Protein AF-A0A6L4Z864-F1 (afdb_monomer)

Sequence (193 aa):
TFFVIAILMAGLAAIAKALILALIGQQWLPSVELLQLLCFVGIMLPLNSMNINILNVVGRSDLYLKLQIIVQTLAIPNIFIGVFFGIKALIVGMIVIAIFGYVIFNHESNKILKYPIKEQIKDILPSFILAVTMGLVVFVVGYFSHFHQLITLMIQIITGTVIVIFSGELLKLKEYNFLKNTIAEKFHLLIKR

Secondary structure (DSSP, 8-state):
-HHHHHHHHHHHHHHHHHHHHHHT-GGGTTHHHHHHHHHHHHHHHHHHHHHHHHHHHTT-HHHHHHHHHHHHHHHHHHHHHHHHH-HHHHHHHHHHHHHHHHHHHHHHHHHHH---HHHHHHHHHHHHHHHHHHHHHHHHHHHH--S-HHHHHHHHHHHHHHHHHHHHHHHT-HHHHHHHHHHHHHHHHHHT-

Nearest PDB structures (foldseek):
  5ayo-assembly1_A  TM=3.019E-01  e=2.026E+00  Bdellovibrio bacteriovorus HD100

Mean predicted aligned error: 4.78 Å

Radius of gyration: 19.44 Å; Cα contacts (8 Å, |Δi|>4): 174; chains: 1; bounding box: 45×46×50 Å

Foldseek 3Di:
DLLVLLQVLLLCLLLLQLVCCVPPRDVCNVCSVVSNLVSLLSSLVVLLVVLLVLCVVVVNVVVSVVLVVVLVVLLVVLVVLCVVVHDVSSSVSSSVSSVVSSQSSQVVSCVVVVQHPVNVCVLCVVSNVLSNVLSVVLNVQLVPDPDRSVVNSVVSVVSSVCSCVVCCVVVVRPVSVVVVVVVVVVVVVVVVD

Solvent-accessible surface area (backbone atoms only — not comparable to full-atom values): 10032 Å² total; per-residue (Å²): 110,56,56,61,49,31,36,51,30,29,41,47,41,35,43,28,60,36,50,38,48,53,75,76,28,74,92,52,54,77,50,31,62,54,50,35,57,48,26,58,41,57,50,44,44,55,60,36,49,50,32,50,49,53,32,48,76,75,67,37,51,70,56,50,52,55,52,49,51,56,51,52,58,58,48,56,62,30,51,55,44,18,72,77,66,33,68,68,48,25,52,54,41,49,40,52,49,50,52,52,40,32,53,58,41,36,60,58,34,22,75,74,70,72,60,47,68,71,57,57,50,60,69,46,41,64,44,47,50,51,16,50,55,40,15,52,51,29,29,52,53,45,69,73,46,87,58,60,43,59,57,34,38,52,52,33,54,51,51,37,52,50,47,54,53,53,51,32,64,74,67,60,36,70,70,48,54,52,52,53,51,56,50,52,52,52,51,53,56,60,74,74,104

Structure (mmCIF, N/CA/C/O backbone):
data_AF-A0A6L4Z864-F1
#
_entry.id   AF-A0A6L4Z864-F1
#
loop_
_atom_site.group_PDB
_atom_site.id
_atom_site.type_symbol
_atom_site.label_atom_id
_atom_site.label_alt_id
_atom_site.label_comp_id
_atom_site.label_asym_id
_atom_site.label_entity_id
_atom_site.label_seq_id
_atom_site.pdbx_PDB_ins_code
_atom_site.Cartn_x
_atom_site.Cartn_y
_atom_site.Cartn_z
_atom_site.occupancy
_atom_site.B_iso_or_equiv
_atom_site.auth_seq_id
_atom_site.auth_comp_id
_atom_site.auth_asym_id
_atom_site.auth_atom_id
_atom_site.pdbx_PDB_model_num
ATOM 1 N N . THR A 1 1 ? 0.959 6.007 9.220 1.00 79.06 1 THR A N 1
ATOM 2 C CA . THR A 1 1 ? 1.368 4.719 8.607 1.00 79.06 1 THR A CA 1
ATOM 3 C C . THR A 1 1 ? 0.694 4.484 7.264 1.00 79.06 1 THR A C 1
ATOM 5 O O . THR A 1 1 ? 1.406 4.153 6.326 1.00 79.06 1 THR A O 1
ATOM 8 N N . PHE A 1 2 ? -0.623 4.715 7.137 1.00 89.81 2 PHE A N 1
ATOM 9 C CA . PHE A 1 2 ? -1.358 4.568 5.869 1.00 89.81 2 PHE A CA 1
ATOM 10 C C . PHE A 1 2 ? -0.702 5.310 4.694 1.00 89.81 2 PHE A C 1
ATOM 12 O O . PHE A 1 2 ? -0.436 4.685 3.678 1.00 89.81 2 PHE A O 1
ATOM 19 N N . PHE A 1 3 ? -0.359 6.594 4.867 1.00 89.62 3 PHE A N 1
ATOM 20 C CA . PHE A 1 3 ? 0.317 7.417 3.850 1.00 89.62 3 PHE A CA 1
ATOM 21 C C . PHE A 1 3 ? 1.524 6.715 3.207 1.00 89.62 3 PHE A C 1
ATOM 23 O O . PHE A 1 3 ? 1.583 6.562 1.991 1.00 89.62 3 PHE A O 1
ATOM 30 N N . VAL A 1 4 ? 2.453 6.218 4.030 1.00 91.81 4 VAL A N 1
ATOM 31 C CA . VAL A 1 4 ? 3.675 5.551 3.559 1.00 91.81 4 VAL A CA 1
ATOM 32 C C . VAL A 1 4 ? 3.344 4.263 2.807 1.00 91.81 4 VAL A C 1
ATOM 34 O O . VAL A 1 4 ? 3.857 4.042 1.716 1.00 91.81 4 VAL A O 1
ATOM 37 N N . ILE A 1 5 ? 2.463 3.424 3.360 1.00 93.69 5 ILE A N 1
ATOM 38 C CA . ILE A 1 5 ? 2.097 2.146 2.735 1.00 93.69 5 ILE A CA 1
ATOM 39 C C . ILE A 1 5 ? 1.366 2.381 1.411 1.00 93.69 5 ILE A C 1
ATOM 41 O O . ILE A 1 5 ? 1.682 1.718 0.430 1.00 93.69 5 ILE A O 1
ATOM 45 N N . ALA A 1 6 ? 0.441 3.340 1.351 1.00 94.00 6 ALA A N 1
ATOM 46 C CA . ALA A 1 6 ? -0.291 3.665 0.132 1.00 94.00 6 ALA A CA 1
ATOM 47 C C . ALA A 1 6 ? 0.658 4.111 -0.989 1.00 94.00 6 ALA A C 1
ATOM 49 O O . ALA A 1 6 ? 0.578 3.588 -2.097 1.00 94.00 6 ALA A O 1
ATOM 50 N N . ILE A 1 7 ? 1.601 5.009 -0.684 1.00 94.50 7 ILE A N 1
ATOM 51 C CA . ILE A 1 7 ? 2.623 5.481 -1.628 1.00 94.50 7 ILE A CA 1
ATOM 52 C C . ILE A 1 7 ? 3.500 4.329 -2.117 1.00 94.50 7 ILE A C 1
ATOM 54 O O . ILE A 1 7 ? 3.708 4.188 -3.320 1.00 94.50 7 ILE A O 1
ATOM 58 N N . LEU A 1 8 ? 4.000 3.494 -1.203 1.00 95.06 8 LEU A N 1
ATOM 59 C CA . LEU A 1 8 ? 4.876 2.379 -1.560 1.00 95.06 8 LEU A CA 1
ATOM 60 C C . LEU A 1 8 ? 4.145 1.320 -2.388 1.00 95.06 8 LEU A C 1
ATOM 62 O O . LEU A 1 8 ? 4.694 0.853 -3.379 1.00 95.06 8 LEU A O 1
ATOM 66 N N . MET A 1 9 ? 2.911 0.962 -2.026 1.00 96.44 9 MET A N 1
ATOM 67 C CA . MET A 1 9 ? 2.121 -0.027 -2.767 1.00 96.44 9 MET A CA 1
ATOM 68 C C . MET A 1 9 ? 1.699 0.493 -4.145 1.00 96.44 9 MET A C 1
ATOM 70 O O . MET A 1 9 ? 1.786 -0.248 -5.120 1.00 96.44 9 MET A O 1
ATOM 74 N N . ALA A 1 10 ? 1.293 1.763 -4.254 1.00 96.25 10 ALA A N 1
ATOM 75 C CA . ALA A 1 10 ? 0.958 2.376 -5.540 1.00 96.25 10 ALA A CA 1
ATOM 76 C C . ALA A 1 10 ? 2.192 2.511 -6.446 1.00 96.25 10 ALA A C 1
ATOM 78 O O . ALA A 1 10 ? 2.131 2.172 -7.628 1.00 96.25 10 ALA A O 1
ATOM 79 N N . GLY A 1 11 ? 3.329 2.936 -5.886 1.00 95.69 11 GLY A N 1
ATOM 80 C CA . GLY A 1 11 ? 4.604 2.986 -6.597 1.00 95.69 11 GLY A CA 1
ATOM 81 C C . GLY A 1 11 ? 5.046 1.601 -7.070 1.00 95.69 11 GLY A C 1
ATOM 82 O O . GLY A 1 11 ? 5.382 1.436 -8.239 1.00 95.69 11 GLY A O 1
ATOM 83 N N . LEU A 1 12 ? 4.967 0.588 -6.200 1.00 96.25 12 LEU A N 1
ATOM 84 C CA . LEU A 1 12 ? 5.314 -0.795 -6.532 1.00 96.25 12 LEU A CA 1
ATOM 85 C C . LEU A 1 12 ? 4.439 -1.348 -7.665 1.00 96.25 12 LEU A C 1
ATOM 87 O O . LEU A 1 12 ? 4.964 -1.946 -8.603 1.00 96.25 12 LEU A O 1
ATOM 91 N N . ALA A 1 13 ? 3.128 -1.099 -7.623 1.00 96.94 13 ALA A N 1
ATOM 92 C CA . ALA A 1 13 ? 2.207 -1.492 -8.688 1.00 96.94 13 ALA A CA 1
ATOM 93 C C . ALA A 1 13 ? 2.526 -0.797 -10.026 1.00 96.94 13 ALA A C 1
ATOM 95 O O . ALA A 1 13 ? 2.456 -1.430 -11.085 1.00 96.94 13 ALA A O 1
ATOM 96 N N . ALA A 1 14 ? 2.914 0.482 -9.985 1.00 95.75 14 ALA A N 1
ATOM 97 C CA . ALA A 1 14 ? 3.270 1.271 -11.163 1.00 95.75 14 ALA A CA 1
ATOM 98 C C . ALA A 1 14 ? 4.585 0.815 -11.819 1.00 95.75 14 ALA A C 1
ATOM 100 O O . ALA A 1 14 ? 4.684 0.775 -13.047 1.00 95.75 14 ALA A O 1
ATOM 101 N N . ILE A 1 15 ? 5.586 0.437 -11.017 1.00 96.19 15 ILE A N 1
ATOM 102 C CA . ILE A 1 15 ? 6.895 -0.019 -11.517 1.00 96.19 15 ILE A CA 1
ATOM 103 C C . ILE A 1 15 ? 6.973 -1.533 -11.737 1.00 96.19 15 ILE A C 1
ATOM 105 O O . ILE A 1 15 ? 7.988 -2.013 -12.234 1.00 96.19 15 ILE A O 1
ATOM 109 N N . ALA A 1 16 ? 5.925 -2.294 -11.399 1.00 95.56 16 ALA A N 1
ATOM 110 C CA . ALA A 1 16 ? 5.921 -3.761 -11.388 1.00 95.56 16 ALA A CA 1
ATOM 111 C C . ALA A 1 16 ? 6.506 -4.391 -12.666 1.00 95.56 16 ALA A C 1
ATOM 113 O O . ALA A 1 16 ? 7.320 -5.311 -12.591 1.00 95.56 16 ALA A O 1
ATOM 114 N N . LYS A 1 17 ? 6.146 -3.862 -13.844 1.00 93.38 17 LYS A N 1
ATOM 115 C CA . LYS A 1 17 ? 6.666 -4.338 -15.135 1.00 93.38 17 LYS A CA 1
ATOM 116 C C . LYS A 1 17 ? 8.175 -4.119 -15.270 1.00 93.38 17 LYS A C 1
ATOM 118 O O . LYS A 1 17 ? 8.892 -5.057 -15.608 1.00 93.38 17 LYS A O 1
ATOM 123 N N . ALA A 1 18 ? 8.653 -2.900 -15.017 1.00 92.88 18 ALA A N 1
ATOM 124 C CA . ALA A 1 18 ? 10.075 -2.573 -15.114 1.00 92.88 18 ALA A CA 1
ATOM 125 C C . ALA A 1 18 ? 10.891 -3.344 -14.068 1.00 92.88 18 ALA A C 1
ATOM 127 O O . ALA A 1 18 ? 11.941 -3.884 -14.394 1.00 92.88 18 ALA A O 1
ATOM 128 N N . LEU A 1 19 ? 10.361 -3.470 -12.848 1.00 94.62 19 LEU A N 1
ATOM 129 C CA . LEU A 1 19 ? 10.952 -4.226 -11.746 1.00 94.62 19 LEU A CA 1
ATOM 130 C C . LEU A 1 19 ? 11.158 -5.698 -12.113 1.00 94.62 19 LEU A C 1
ATOM 132 O O . LEU A 1 19 ? 12.270 -6.211 -12.015 1.00 94.62 19 LEU A O 1
ATOM 136 N N . ILE A 1 20 ? 10.105 -6.374 -12.575 1.00 95.12 20 ILE A N 1
ATOM 137 C CA . ILE A 1 20 ? 10.175 -7.800 -12.912 1.00 95.12 20 ILE A CA 1
ATOM 138 C C . ILE A 1 20 ? 11.111 -8.029 -14.096 1.00 95.12 20 ILE A C 1
ATOM 140 O O . ILE A 1 20 ? 11.949 -8.927 -14.047 1.00 95.12 20 ILE A O 1
ATOM 144 N N . LEU A 1 21 ? 11.028 -7.196 -15.134 1.00 92.94 21 LEU A N 1
ATOM 145 C CA . LEU A 1 21 ? 11.896 -7.330 -16.301 1.00 92.94 21 LEU A CA 1
ATOM 146 C C . LEU A 1 21 ? 13.370 -7.046 -15.990 1.00 92.94 21 LEU A C 1
ATOM 148 O O . LEU A 1 21 ? 14.226 -7.733 -16.538 1.00 92.94 21 LEU A O 1
ATOM 152 N N . ALA A 1 22 ? 13.664 -6.061 -15.136 1.00 91.81 22 ALA A N 1
ATOM 153 C CA . ALA A 1 22 ? 15.033 -5.679 -14.802 1.00 91.81 22 ALA A CA 1
ATOM 154 C C . ALA A 1 22 ? 15.716 -6.665 -13.841 1.00 91.81 22 ALA A C 1
ATOM 156 O O . ALA A 1 22 ? 16.908 -6.910 -13.995 1.00 91.81 22 ALA A O 1
ATOM 157 N N . LEU A 1 23 ? 14.992 -7.215 -12.856 1.00 92.31 23 LEU A N 1
ATOM 158 C CA . LEU A 1 23 ? 15.590 -8.076 -11.824 1.00 92.31 23 LEU A CA 1
ATOM 159 C C . LEU A 1 23 ? 15.401 -9.579 -12.055 1.00 92.31 23 LEU A C 1
ATOM 161 O O . LEU A 1 23 ? 16.266 -10.357 -11.665 1.00 92.31 23 LEU A O 1
ATOM 165 N N . ILE A 1 24 ? 14.268 -10.000 -12.624 1.00 92.38 24 ILE A N 1
ATOM 166 C CA . ILE A 1 24 ? 13.869 -11.420 -12.677 1.00 92.38 24 ILE A CA 1
ATOM 167 C C . ILE A 1 24 ? 13.883 -11.951 -14.118 1.00 92.38 24 ILE A C 1
ATOM 169 O O . ILE A 1 24 ? 14.238 -13.103 -14.371 1.00 92.38 24 ILE A O 1
ATOM 173 N N . GLY A 1 25 ? 13.508 -11.103 -15.075 1.00 91.62 25 GLY A N 1
ATOM 174 C CA . GLY A 1 25 ? 13.531 -11.390 -16.505 1.00 91.62 25 GLY A CA 1
ATOM 175 C C . GLY A 1 25 ? 12.153 -11.649 -17.119 1.00 91.62 25 GLY A C 1
ATOM 176 O O . GLY A 1 25 ? 11.123 -11.717 -16.446 1.00 91.62 25 GLY A O 1
ATOM 177 N N . GLN A 1 26 ? 12.136 -11.794 -18.446 1.00 91.69 26 GLN A N 1
ATOM 178 C CA . GLN A 1 26 ? 10.907 -11.839 -19.254 1.00 91.69 26 GLN A CA 1
ATOM 179 C C . GLN A 1 26 ? 10.003 -13.046 -18.978 1.00 91.69 26 GLN A C 1
ATOM 181 O O . GLN A 1 26 ? 8.791 -12.940 -19.124 1.00 91.69 26 GLN A O 1
ATOM 186 N N . GLN A 1 27 ? 10.556 -14.174 -18.535 1.00 93.31 27 GLN A N 1
ATOM 187 C CA . GLN A 1 27 ? 9.773 -15.381 -18.245 1.00 93.31 27 GLN A CA 1
ATOM 188 C C . GLN A 1 27 ? 8.745 -15.185 -17.107 1.00 93.31 27 GLN A C 1
ATOM 190 O O . GLN A 1 27 ? 7.762 -15.914 -17.031 1.00 93.31 27 GLN A O 1
ATOM 195 N N . TRP A 1 28 ? 8.931 -14.166 -16.259 1.00 93.88 28 TRP A N 1
ATOM 196 C CA . TRP A 1 28 ? 8.055 -13.852 -15.123 1.00 93.88 28 TRP A CA 1
ATOM 197 C C . TRP A 1 28 ? 7.082 -12.702 -15.400 1.00 93.88 28 TRP A C 1
ATOM 199 O O . TRP A 1 28 ? 6.443 -12.189 -14.485 1.00 93.88 28 TRP A O 1
ATOM 209 N N . LEU A 1 29 ? 6.926 -12.291 -16.660 1.00 92.44 29 LEU A N 1
ATOM 210 C CA . LEU A 1 29 ? 6.004 -11.218 -17.046 1.00 92.44 29 LEU A CA 1
ATOM 211 C C . LEU A 1 29 ? 4.552 -11.443 -16.560 1.00 92.44 29 LEU A C 1
ATOM 213 O O . LEU A 1 29 ? 3.949 -10.475 -16.097 1.00 92.44 29 LEU A O 1
ATOM 217 N N . PRO A 1 30 ? 4.000 -12.678 -16.532 1.00 92.81 30 PRO A N 1
ATOM 218 C CA . PRO A 1 30 ? 2.676 -12.922 -15.948 1.00 92.81 30 PRO A CA 1
ATOM 219 C C . PRO A 1 30 ? 2.564 -12.547 -14.459 1.00 92.81 30 PRO A C 1
ATOM 221 O O . PRO A 1 30 ? 1.477 -12.224 -13.982 1.00 92.81 30 PRO A O 1
ATOM 224 N N . SER A 1 31 ? 3.675 -12.545 -13.713 1.00 94.44 31 SER A N 1
ATOM 225 C CA . SER A 1 31 ? 3.703 -12.164 -12.296 1.00 94.44 31 SER A CA 1
ATOM 226 C C . SER A 1 31 ? 3.487 -10.669 -12.070 1.00 94.44 31 SER A C 1
ATOM 228 O O . SER A 1 31 ? 3.162 -10.283 -10.950 1.00 94.44 31 SER A O 1
ATOM 230 N N . VAL A 1 32 ? 3.618 -9.829 -13.106 1.00 95.12 32 VAL A N 1
ATOM 231 C CA . VAL A 1 32 ? 3.353 -8.381 -13.023 1.00 95.12 32 VAL A CA 1
ATOM 232 C C . VAL A 1 32 ? 1.920 -8.130 -12.573 1.00 95.12 32 VAL A C 1
ATOM 234 O O . VAL A 1 32 ? 1.695 -7.389 -11.619 1.00 95.12 32 VAL A O 1
ATOM 237 N N . GLU A 1 33 ? 0.960 -8.795 -13.211 1.00 95.25 33 GLU A N 1
ATOM 238 C CA . GLU A 1 33 ? -0.458 -8.644 -12.883 1.00 95.25 33 GLU A CA 1
ATOM 239 C C . GLU A 1 33 ? -0.760 -9.155 -11.468 1.00 95.25 33 GLU A C 1
ATOM 241 O O . GLU A 1 33 ? -1.524 -8.538 -10.728 1.00 95.25 33 GLU A O 1
ATOM 246 N N . LEU A 1 34 ? -0.119 -10.254 -11.056 1.00 96.06 34 LEU A N 1
ATOM 247 C CA . LEU A 1 34 ? -0.279 -10.806 -9.708 1.00 96.06 34 LEU A CA 1
ATOM 248 C C . LEU A 1 34 ? 0.261 -9.848 -8.642 1.00 96.06 34 LEU A C 1
ATOM 250 O O . LEU A 1 34 ? -0.399 -9.625 -7.628 1.00 96.06 34 LEU A O 1
ATOM 254 N N . LEU A 1 35 ? 1.431 -9.250 -8.884 1.00 96.00 35 LEU A N 1
ATOM 255 C CA . LEU A 1 35 ? 2.030 -8.260 -7.993 1.00 96.00 35 LEU A CA 1
ATOM 256 C C . LEU A 1 35 ? 1.133 -7.027 -7.863 1.00 96.00 35 LEU A C 1
ATOM 258 O O . LEU A 1 35 ? 0.883 -6.571 -6.751 1.00 96.00 35 LEU A O 1
ATOM 262 N N . GLN A 1 36 ? 0.596 -6.527 -8.979 1.00 96.12 36 GLN A N 1
ATOM 263 C CA . GLN A 1 36 ? -0.330 -5.395 -8.975 1.00 96.12 36 GLN A CA 1
ATOM 264 C C . GLN A 1 36 ? -1.588 -5.690 -8.152 1.00 96.12 36 GLN A C 1
ATOM 266 O O . GLN A 1 36 ? -1.972 -4.870 -7.320 1.00 96.12 36 GLN A O 1
ATOM 271 N N . LEU A 1 37 ?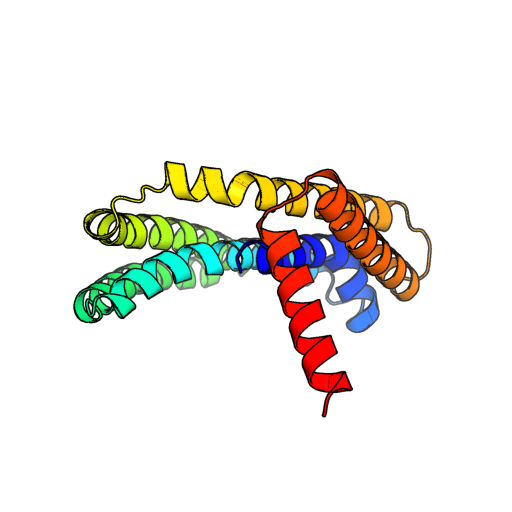 -2.193 -6.872 -8.316 1.00 96.38 37 LEU A N 1
ATOM 272 C CA . LEU A 1 37 ? -3.344 -7.296 -7.511 1.00 96.38 37 LEU A CA 1
ATOM 273 C C . LEU A 1 37 ? -2.997 -7.407 -6.017 1.00 96.38 37 LEU A C 1
ATOM 275 O O . LEU A 1 37 ? -3.771 -6.970 -5.166 1.00 96.38 37 LEU A O 1
ATOM 279 N N . LEU A 1 38 ? -1.818 -7.932 -5.679 1.00 96.31 38 LEU A N 1
ATOM 280 C CA . LEU A 1 38 ? -1.353 -8.015 -4.292 1.00 96.31 38 LEU A CA 1
ATOM 281 C C . LEU A 1 38 ? -1.093 -6.637 -3.671 1.00 96.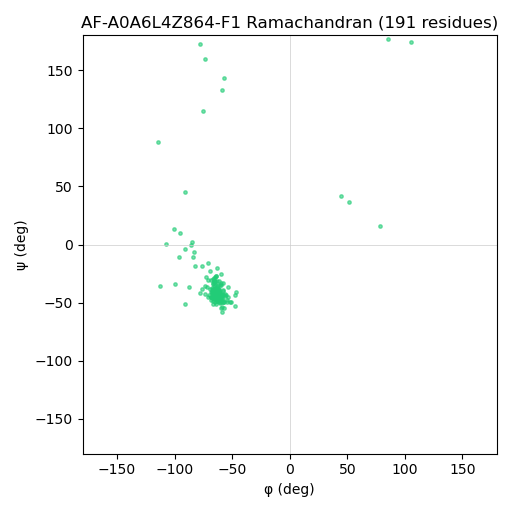31 38 LEU A C 1
ATOM 283 O O . LEU A 1 38 ? -1.355 -6.456 -2.483 1.00 96.31 38 LEU A O 1
ATOM 287 N N . CYS A 1 39 ? -0.651 -5.641 -4.445 1.00 96.81 39 CYS A N 1
ATOM 288 C CA . CYS A 1 39 ? -0.519 -4.268 -3.953 1.00 96.81 39 CYS A CA 1
ATOM 289 C C . CYS A 1 39 ? -1.863 -3.698 -3.468 1.00 96.81 39 CYS A C 1
ATOM 291 O O . CYS A 1 39 ? -1.886 -2.999 -2.454 1.00 96.81 39 CYS A O 1
ATOM 293 N N . PHE A 1 40 ? -2.990 -4.044 -4.107 1.00 94.38 40 PHE A N 1
ATOM 294 C CA . PHE A 1 40 ? -4.321 -3.658 -3.613 1.00 94.38 40 PHE A CA 1
ATOM 295 C C . PHE A 1 40 ? -4.636 -4.283 -2.251 1.00 94.38 40 PHE A C 1
ATOM 297 O O . PHE A 1 40 ? -5.132 -3.590 -1.361 1.00 94.38 40 PHE A O 1
ATOM 304 N N . VAL A 1 41 ? -4.296 -5.563 -2.053 1.00 94.94 41 VAL A N 1
ATOM 305 C CA . VAL A 1 41 ? -4.396 -6.213 -0.734 1.00 94.94 41 VAL A CA 1
ATOM 306 C C . VAL A 1 41 ? -3.516 -5.479 0.283 1.00 94.94 41 VAL A C 1
ATOM 308 O O . VAL A 1 41 ? -3.960 -5.185 1.392 1.00 94.94 41 VAL A O 1
ATOM 311 N N . GLY A 1 42 ? -2.293 -5.113 -0.111 1.00 93.94 42 GLY A N 1
ATOM 312 C CA . GLY A 1 42 ? -1.334 -4.386 0.722 1.00 93.94 42 GLY A CA 1
ATOM 313 C C . GLY A 1 42 ? -1.851 -3.038 1.234 1.00 93.94 42 GLY A C 1
ATOM 314 O O . GLY A 1 42 ? -1.638 -2.702 2.398 1.00 93.94 42 GLY A O 1
ATOM 315 N N . ILE A 1 43 ? -2.590 -2.289 0.409 1.00 94.50 43 ILE A N 1
ATOM 316 C CA . ILE A 1 43 ? -3.209 -1.010 0.811 1.00 94.50 43 ILE A CA 1
ATOM 317 C C . ILE A 1 43 ? -4.284 -1.215 1.893 1.00 94.50 43 ILE A C 1
ATOM 319 O O . ILE A 1 43 ? -4.454 -0.355 2.759 1.00 94.50 43 ILE A O 1
ATOM 323 N N . MET A 1 44 ? -4.979 -2.356 1.894 1.00 93.06 44 MET A N 1
ATOM 324 C CA . MET A 1 44 ? -6.020 -2.670 2.885 1.00 93.06 44 MET A CA 1
ATOM 325 C C . MET A 1 44 ? -5.458 -3.076 4.254 1.00 93.06 44 MET A C 1
ATOM 327 O O . MET A 1 44 ? -6.176 -3.001 5.256 1.00 93.06 44 MET A O 1
ATOM 331 N N . LEU A 1 45 ? -4.186 -3.478 4.334 1.00 92.19 45 LEU A N 1
ATOM 332 C CA . LEU A 1 45 ? -3.540 -3.885 5.586 1.00 92.19 45 LEU A CA 1
ATOM 333 C C . LEU A 1 45 ? -3.585 -2.801 6.677 1.00 92.19 45 LEU A C 1
ATOM 335 O O . LEU A 1 45 ? -4.104 -3.094 7.750 1.00 92.19 45 LEU A O 1
ATOM 339 N N . PRO A 1 46 ? -3.115 -1.552 6.465 1.00 91.81 46 PRO A N 1
ATOM 340 C CA . PRO A 1 46 ? -3.158 -0.520 7.505 1.00 91.81 46 PRO A CA 1
ATOM 341 C C . PRO A 1 46 ? -4.573 -0.202 8.000 1.00 91.81 46 PRO A C 1
ATOM 343 O O . PRO A 1 46 ? -4.738 0.106 9.180 1.00 91.81 46 PRO A O 1
ATOM 346 N N . LEU A 1 47 ? -5.583 -0.294 7.129 1.00 91.06 47 LEU A N 1
ATOM 347 C CA . LEU A 1 47 ? -6.984 -0.055 7.490 1.00 91.06 47 LEU A CA 1
ATOM 348 C C . LEU A 1 47 ? -7.515 -1.142 8.424 1.00 91.06 47 LEU A C 1
ATOM 350 O O . LEU A 1 47 ? -8.133 -0.843 9.445 1.00 91.06 47 LEU A O 1
ATOM 354 N N . ASN A 1 48 ? -7.219 -2.402 8.107 1.00 92.25 48 ASN A N 1
ATOM 355 C CA . ASN A 1 48 ? -7.547 -3.535 8.965 1.00 92.25 48 ASN A CA 1
ATOM 356 C C . ASN A 1 48 ? -6.781 -3.472 10.292 1.00 92.25 48 ASN A C 1
ATOM 358 O O . ASN A 1 48 ? -7.388 -3.537 11.363 1.00 92.25 48 ASN A O 1
ATOM 362 N N . SER A 1 49 ? -5.462 -3.265 10.234 1.00 91.50 49 SER A N 1
ATOM 363 C CA . SER A 1 49 ? -4.603 -3.210 11.418 1.00 91.50 49 SER A CA 1
ATOM 364 C C . SER A 1 49 ? -5.000 -2.093 12.375 1.00 91.50 49 SER A C 1
ATOM 366 O O . SER A 1 49 ? -4.905 -2.283 13.581 1.00 91.50 49 SER A O 1
ATOM 368 N N . MET A 1 50 ? -5.478 -0.946 11.880 1.00 92.12 50 MET A N 1
ATOM 369 C CA . MET A 1 50 ? -5.974 0.124 12.746 1.00 92.12 50 MET A CA 1
ATOM 370 C C . MET A 1 50 ? -7.140 -0.362 13.614 1.00 92.12 50 MET A C 1
ATOM 372 O O . MET A 1 50 ? -7.057 -0.278 14.837 1.00 92.12 50 MET A O 1
ATOM 376 N N . ASN A 1 51 ? -8.191 -0.922 13.005 1.00 92.56 51 ASN A N 1
ATOM 377 C CA . ASN A 1 51 ? -9.365 -1.401 13.742 1.00 92.56 51 ASN A CA 1
ATOM 378 C C . ASN A 1 51 ? -9.020 -2.554 14.699 1.00 92.56 51 ASN A C 1
ATOM 380 O O . ASN A 1 51 ? -9.514 -2.579 15.823 1.00 92.56 51 ASN A O 1
ATOM 384 N N . ILE A 1 52 ? -8.128 -3.460 14.291 1.00 92.56 52 ILE A N 1
ATOM 385 C CA . ILE A 1 52 ? -7.629 -4.547 15.147 1.00 92.56 52 ILE A CA 1
ATOM 386 C C . ILE A 1 52 ? -6.854 -3.996 16.353 1.00 92.56 52 ILE A C 1
ATOM 388 O O . ILE A 1 52 ? -7.111 -4.384 17.493 1.00 92.56 52 ILE A O 1
ATOM 392 N N . ASN A 1 53 ? -5.929 -3.061 16.126 1.00 92.75 53 ASN A N 1
ATOM 393 C CA . ASN A 1 53 ? -5.102 -2.490 17.188 1.00 92.75 53 ASN A CA 1
ATOM 394 C C . ASN A 1 53 ? -5.942 -1.756 18.234 1.00 92.75 53 ASN A C 1
ATOM 396 O O . ASN A 1 53 ? -5.631 -1.827 19.417 1.00 92.75 53 ASN A O 1
ATOM 400 N N . ILE A 1 54 ? -7.029 -1.104 17.819 1.00 91.44 54 ILE A N 1
ATOM 401 C CA . ILE A 1 54 ? -7.972 -0.451 18.732 1.00 91.44 54 ILE A CA 1
ATOM 402 C C . ILE A 1 54 ? -8.591 -1.464 19.703 1.00 91.44 54 ILE A C 1
ATOM 404 O O . ILE A 1 54 ? -8.610 -1.218 20.909 1.00 91.44 54 ILE A O 1
ATOM 408 N N . LEU A 1 55 ? -9.058 -2.613 19.201 1.00 91.56 55 LEU A N 1
ATOM 409 C CA . LEU A 1 55 ? -9.619 -3.671 20.049 1.00 91.56 55 LEU A CA 1
ATOM 410 C C . LEU A 1 55 ? -8.578 -4.193 21.047 1.00 91.56 55 LEU A C 1
ATOM 412 O O . LEU A 1 55 ? -8.883 -4.355 22.229 1.00 91.56 55 LEU A O 1
ATOM 416 N N . ASN A 1 56 ? -7.341 -4.390 20.589 1.00 92.81 56 ASN A N 1
ATOM 417 C CA . ASN A 1 56 ? -6.252 -4.890 21.426 1.00 92.81 56 ASN A CA 1
ATOM 418 C C . ASN A 1 56 ? -5.837 -3.891 22.519 1.00 92.81 56 ASN A C 1
ATOM 420 O O . ASN A 1 56 ? -5.647 -4.290 23.664 1.00 92.81 56 ASN A O 1
ATOM 424 N N . VAL A 1 57 ? -5.745 -2.593 22.205 1.00 92.75 57 VAL A N 1
ATOM 425 C CA . VAL A 1 57 ? -5.366 -1.543 23.175 1.00 92.75 57 VAL A CA 1
ATOM 426 C C . VAL A 1 57 ? -6.406 -1.392 24.288 1.00 92.75 57 VAL A C 1
ATOM 428 O O . VAL A 1 57 ? -6.050 -1.113 25.429 1.00 92.75 57 VAL A O 1
ATOM 431 N N . VAL A 1 58 ? -7.686 -1.623 23.987 1.00 92.25 58 VAL A N 1
ATOM 432 C CA . VAL A 1 58 ? -8.783 -1.569 24.972 1.00 92.25 58 VAL A CA 1
ATOM 433 C C . VAL A 1 58 ? -8.942 -2.900 25.734 1.00 92.25 58 VAL A C 1
ATOM 435 O O . VAL A 1 58 ? -9.815 -3.037 26.588 1.00 92.25 58 VAL A O 1
ATOM 438 N N . GLY A 1 59 ? -8.091 -3.895 25.463 1.00 92.25 59 GLY A N 1
ATOM 439 C CA . GLY A 1 59 ? -8.108 -5.193 26.142 1.00 92.25 59 GLY A CA 1
ATOM 440 C C . GLY A 1 59 ? -9.195 -6.155 25.651 1.00 92.25 59 GLY A C 1
ATOM 441 O O . GLY A 1 59 ? -9.483 -7.142 26.320 1.00 92.25 59 GLY A O 1
ATOM 442 N N . ARG A 1 60 ? -9.798 -5.902 24.480 1.00 92.56 60 ARG A N 1
ATOM 443 C CA . ARG A 1 60 ? -10.822 -6.755 23.841 1.00 92.56 60 ARG A CA 1
ATOM 444 C C . ARG A 1 60 ? -10.210 -7.787 22.886 1.00 92.56 60 ARG A C 1
ATOM 446 O O . ARG A 1 60 ? -10.688 -7.989 21.767 1.00 92.56 60 ARG A O 1
ATOM 453 N N . SER A 1 61 ? -9.143 -8.451 23.326 1.00 92.62 61 SER A N 1
ATOM 454 C CA . SER A 1 61 ? -8.451 -9.496 22.555 1.00 92.62 61 SER A CA 1
ATOM 455 C C . SER A 1 61 ? -9.339 -10.721 22.299 1.00 92.62 61 SER A C 1
ATOM 457 O O . SER A 1 61 ? -9.178 -11.410 21.293 1.00 92.62 61 SER A O 1
ATOM 459 N N . ASP A 1 62 ? -10.307 -10.972 23.185 1.00 93.62 62 ASP A N 1
ATOM 460 C CA . ASP A 1 62 ? -11.336 -12.002 23.040 1.00 93.62 62 ASP A CA 1
ATOM 461 C C . ASP A 1 62 ? -12.224 -11.743 21.814 1.00 93.62 62 ASP A C 1
ATOM 463 O O . ASP A 1 62 ? -12.477 -12.649 21.016 1.00 93.62 62 ASP A O 1
ATOM 467 N N . LEU A 1 63 ? -12.658 -10.492 21.635 1.00 92.75 63 LEU A N 1
ATOM 468 C CA . LEU A 1 63 ? -13.454 -10.075 20.489 1.00 92.75 63 LEU A CA 1
ATOM 469 C C . LEU A 1 63 ? -12.621 -10.125 19.210 1.00 92.75 63 LEU A C 1
ATOM 471 O O . LEU A 1 63 ? -13.077 -10.692 18.221 1.00 92.75 63 LEU A O 1
ATOM 475 N N . TYR A 1 64 ? -11.386 -9.611 19.245 1.00 94.12 64 TYR A N 1
ATOM 476 C CA . TYR A 1 64 ? -10.455 -9.717 18.119 1.00 94.12 64 TYR A CA 1
ATOM 477 C C . TYR A 1 64 ? -10.311 -11.167 17.641 1.00 94.12 64 TYR A C 1
ATOM 479 O O . TYR A 1 64 ? -10.495 -11.431 16.456 1.00 94.12 64 TYR A O 1
ATOM 487 N N . LEU A 1 65 ? -10.061 -12.114 18.551 1.00 94.88 65 LEU A N 1
ATOM 488 C CA . LEU A 1 65 ? -9.887 -13.521 18.197 1.00 94.88 65 LEU A CA 1
ATOM 489 C C . LEU A 1 65 ? -11.155 -14.119 17.568 1.00 94.88 65 LEU A C 1
ATOM 491 O O . LEU A 1 65 ? -11.067 -14.790 16.541 1.00 94.88 65 LEU A O 1
ATOM 495 N N . LYS A 1 66 ? -12.341 -13.828 18.122 1.00 95.44 66 LYS A N 1
ATOM 496 C CA . LYS A 1 66 ? -13.622 -14.272 17.543 1.00 95.44 66 LYS A CA 1
ATOM 497 C C . LYS A 1 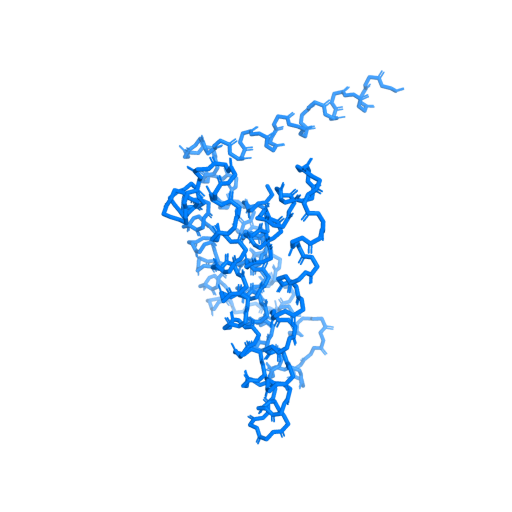66 ? -13.832 -13.731 16.126 1.00 95.44 66 LYS A C 1
ATOM 499 O O . LYS A 1 66 ? -14.184 -14.494 15.230 1.00 95.44 66 LYS A O 1
ATOM 504 N N . LEU A 1 67 ? -13.592 -12.438 15.908 1.00 94.62 67 LEU A N 1
ATOM 505 C CA . LEU A 1 67 ? -13.729 -11.813 14.588 1.00 94.62 67 LEU A CA 1
ATOM 506 C C . LEU A 1 67 ? -12.686 -12.339 13.597 1.00 94.62 67 LEU A C 1
ATOM 508 O O . LEU A 1 67 ? -13.014 -12.609 12.443 1.00 94.62 67 LEU A O 1
ATOM 512 N N . GLN A 1 68 ? -11.449 -12.543 14.051 1.00 95.12 68 GLN A N 1
ATOM 513 C CA . GLN A 1 68 ? -10.385 -13.099 13.225 1.00 95.12 68 GLN A CA 1
ATOM 514 C C . GLN A 1 68 ? -10.741 -14.511 12.750 1.00 95.12 68 GLN A C 1
ATOM 516 O O . GLN A 1 68 ? -10.531 -14.815 11.582 1.00 95.12 68 GLN A O 1
ATOM 521 N N . ILE A 1 69 ? -11.338 -15.351 13.604 1.00 96.38 69 ILE A N 1
ATOM 522 C CA . ILE A 1 69 ? -11.825 -16.684 13.210 1.00 96.38 69 ILE A CA 1
ATOM 523 C C . ILE A 1 69 ? -12.902 -16.579 12.122 1.00 96.38 69 ILE A C 1
ATOM 525 O O . ILE A 1 69 ? -12.859 -17.331 11.147 1.00 96.38 69 ILE A O 1
ATOM 529 N N . ILE A 1 70 ? -13.838 -15.631 12.240 1.00 94.75 70 ILE A N 1
ATOM 5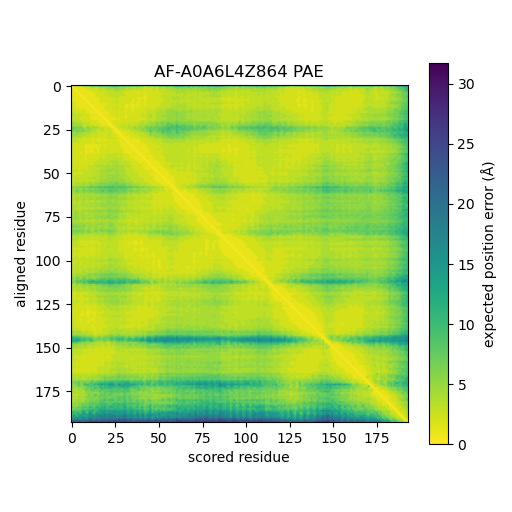30 C CA . ILE A 1 70 ? -14.877 -15.406 11.222 1.00 94.75 70 ILE A CA 1
ATOM 531 C C . ILE A 1 70 ? -14.234 -15.036 9.880 1.00 94.75 70 ILE A C 1
ATOM 533 O O . ILE A 1 70 ? -14.517 -15.671 8.866 1.00 94.75 70 ILE A O 1
ATOM 537 N N . VAL A 1 71 ? -13.320 -14.060 9.869 1.00 93.94 71 VAL A N 1
ATOM 538 C CA . VAL A 1 71 ? -12.620 -13.628 8.646 1.00 93.94 71 VAL A CA 1
ATOM 539 C C . VAL A 1 71 ? -11.762 -14.756 8.066 1.00 93.94 71 VAL A C 1
ATOM 541 O O . VAL A 1 71 ? -11.755 -14.964 6.855 1.00 93.94 71 VAL A O 1
ATOM 544 N N . GLN A 1 72 ? -11.088 -15.539 8.910 1.00 94.44 72 GLN A N 1
ATOM 545 C CA . GLN A 1 72 ? -10.260 -16.659 8.466 1.00 94.44 72 GLN A CA 1
ATOM 546 C C . GLN A 1 72 ? -11.098 -17.797 7.875 1.00 94.44 72 GLN A C 1
ATOM 548 O O . GLN A 1 72 ? -10.659 -18.469 6.945 1.00 94.44 72 GLN A O 1
ATOM 553 N N . THR A 1 73 ? -12.328 -17.981 8.357 1.00 95.88 73 THR A N 1
ATOM 554 C CA . THR A 1 73 ? -13.264 -18.959 7.789 1.00 95.88 73 THR A CA 1
ATOM 555 C C . THR A 1 73 ? -13.619 -18.603 6.343 1.00 95.88 73 THR A C 1
ATOM 557 O O . THR A 1 73 ? -13.772 -19.506 5.527 1.00 95.88 73 THR A O 1
ATOM 560 N N . LEU A 1 74 ? -13.653 -17.311 5.980 1.00 94.88 74 LEU A N 1
ATOM 561 C CA . LEU A 1 74 ? -13.837 -16.861 4.591 1.00 94.88 74 LEU A CA 1
ATOM 562 C C . LEU A 1 74 ? -12.625 -17.174 3.696 1.00 94.88 74 LEU A C 1
ATOM 564 O O . LEU A 1 74 ? -12.775 -17.291 2.481 1.00 94.88 74 LEU A O 1
ATOM 568 N N . ALA A 1 75 ? -11.430 -17.353 4.268 1.00 94.06 75 ALA A N 1
ATOM 569 C CA . ALA A 1 75 ? -10.237 -17.715 3.502 1.00 94.06 75 ALA A CA 1
ATOM 570 C C . ALA A 1 75 ? -10.291 -19.158 2.975 1.00 94.06 75 ALA A C 1
ATOM 572 O O . ALA A 1 75 ? -9.769 -19.428 1.896 1.00 94.06 75 ALA A O 1
ATOM 573 N N . ILE A 1 76 ? -10.963 -20.068 3.687 1.00 95.69 76 ILE A N 1
ATOM 574 C CA . ILE A 1 76 ? -11.109 -21.476 3.291 1.00 95.69 76 ILE A CA 1
ATOM 575 C C . ILE A 1 76 ? -11.794 -21.621 1.916 1.00 95.69 76 ILE A C 1
ATOM 577 O O . ILE A 1 76 ? -11.163 -22.172 1.013 1.00 95.69 76 ILE A O 1
ATOM 581 N N . PRO A 1 77 ? -13.024 -21.108 1.679 1.00 95.69 77 PRO A N 1
ATOM 582 C CA . PRO A 1 77 ? -13.658 -21.178 0.361 1.00 95.69 77 PRO A CA 1
ATOM 583 C C . PRO A 1 77 ? -12.855 -20.435 -0.710 1.00 95.69 77 PRO A C 1
ATOM 585 O O . PRO A 1 77 ? -12.818 -20.875 -1.857 1.00 95.69 77 PRO A O 1
ATOM 588 N N . ASN A 1 78 ? -12.151 -19.357 -0.353 1.00 96.44 78 ASN A N 1
ATOM 589 C CA . ASN A 1 78 ? -11.303 -18.644 -1.305 1.00 96.44 78 ASN A CA 1
ATOM 590 C C . ASN A 1 78 ? -10.126 -19.488 -1.817 1.00 96.44 78 ASN A C 1
ATOM 592 O O . ASN A 1 78 ? -9.758 -19.393 -2.987 1.00 96.44 78 ASN A O 1
ATOM 596 N N . ILE A 1 79 ? -9.557 -20.354 -0.975 1.00 95.62 79 ILE A N 1
ATOM 597 C CA . ILE A 1 79 ? -8.528 -21.301 -1.417 1.00 95.62 79 ILE A CA 1
ATOM 598 C C . ILE A 1 79 ? -9.109 -22.255 -2.464 1.00 95.62 79 ILE A C 1
ATOM 600 O O . ILE A 1 79 ? -8.484 -22.453 -3.503 1.00 95.62 79 ILE A O 1
ATOM 604 N N . PHE A 1 80 ? -10.322 -22.781 -2.255 1.00 96.50 80 PHE A N 1
ATOM 605 C CA . PHE A 1 80 ? -10.985 -23.629 -3.254 1.00 96.50 80 PHE A CA 1
ATOM 606 C C . PHE A 1 80 ? -11.234 -22.879 -4.567 1.00 96.50 80 PHE A C 1
ATOM 608 O O . PHE A 1 80 ? -10.939 -23.414 -5.634 1.00 96.50 80 PHE A O 1
ATOM 615 N N . ILE A 1 81 ? -11.689 -21.622 -4.507 1.00 95.12 81 ILE A N 1
ATOM 616 C CA . ILE A 1 81 ? -11.809 -20.762 -5.697 1.00 95.12 81 ILE A CA 1
ATOM 617 C C . ILE A 1 81 ? -10.458 -20.659 -6.415 1.00 95.12 81 ILE A C 1
ATOM 619 O O . ILE A 1 81 ? -10.398 -20.798 -7.632 1.00 95.12 81 ILE A O 1
ATOM 623 N N . GLY A 1 82 ? -9.365 -20.486 -5.675 1.00 95.31 82 GLY A N 1
ATOM 624 C CA . GLY A 1 82 ? -8.020 -20.459 -6.240 1.00 95.31 82 GLY A CA 1
ATOM 625 C C . GLY A 1 82 ? -7.587 -21.753 -6.922 1.00 95.31 82 GLY A C 1
ATOM 626 O O . GLY A 1 82 ? -6.944 -21.702 -7.968 1.00 95.31 82 GLY A O 1
ATOM 627 N N . VAL A 1 83 ? -7.952 -22.905 -6.359 1.00 95.56 83 VAL A N 1
ATOM 628 C CA . VAL A 1 83 ? -7.640 -24.219 -6.940 1.00 95.56 83 VAL A CA 1
ATOM 629 C C . VAL A 1 83 ? -8.376 -24.423 -8.268 1.00 95.56 83 VAL A C 1
ATOM 631 O O . VAL A 1 83 ? -7.772 -24.911 -9.219 1.00 95.56 83 VAL A O 1
ATOM 634 N N . PHE A 1 84 ? -9.647 -24.021 -8.365 1.00 95.44 84 PHE A N 1
ATOM 635 C CA . PHE A 1 84 ? -10.460 -24.254 -9.568 1.00 95.44 84 PHE A CA 1
ATOM 636 C C . PHE A 1 84 ? -10.338 -23.160 -10.638 1.00 95.44 84 PHE A C 1
ATOM 638 O O . PHE A 1 84 ? -10.349 -23.465 -11.827 1.00 95.44 84 PHE A O 1
ATOM 645 N N . PHE A 1 85 ? -10.217 -21.892 -10.238 1.00 94.69 85 PHE A N 1
ATOM 646 C CA . PHE A 1 85 ? -10.203 -20.734 -11.145 1.00 94.69 85 PHE A CA 1
ATOM 647 C C . PHE A 1 85 ? -8.813 -20.092 -11.291 1.00 94.69 85 PHE A C 1
ATOM 649 O O . PHE A 1 85 ? -8.642 -19.112 -12.020 1.00 94.69 85 PHE A O 1
ATOM 656 N N . GLY A 1 86 ? -7.805 -20.642 -10.612 1.00 95.31 86 GLY A N 1
ATOM 657 C CA . GLY A 1 86 ? -6.420 -20.192 -10.666 1.00 95.31 86 GLY A CA 1
ATOM 658 C C . GLY A 1 86 ? -6.089 -19.043 -9.710 1.00 95.31 86 GLY A C 1
ATOM 659 O O . GLY A 1 86 ? -6.927 -18.470 -9.010 1.00 95.31 86 GLY A O 1
ATOM 660 N N . ILE A 1 87 ? -4.808 -18.668 -9.703 1.00 95.12 87 ILE A N 1
ATOM 661 C CA . ILE A 1 87 ? -4.238 -17.746 -8.710 1.00 95.12 87 ILE A CA 1
ATOM 662 C C . ILE A 1 87 ? -4.801 -16.317 -8.789 1.00 95.12 87 ILE A C 1
ATOM 664 O O . ILE A 1 87 ? -4.892 -15.635 -7.772 1.00 95.12 87 ILE A O 1
ATOM 668 N N . LYS A 1 88 ? -5.240 -15.863 -9.971 1.00 95.00 88 LYS A N 1
ATOM 669 C CA . LYS A 1 88 ? -5.878 -14.544 -10.122 1.00 95.00 88 LYS A CA 1
ATOM 670 C C . LYS A 1 88 ? -7.177 -14.468 -9.317 1.00 95.00 88 LYS A C 1
ATOM 672 O O . LYS A 1 88 ? -7.379 -13.504 -8.583 1.00 95.00 88 LYS A O 1
ATOM 677 N N . ALA A 1 89 ? -8.018 -15.500 -9.410 1.00 95.50 89 ALA A N 1
ATOM 678 C CA . ALA A 1 89 ? -9.269 -15.575 -8.662 1.00 95.50 89 ALA A CA 1
ATOM 679 C C . ALA A 1 89 ? -9.016 -15.643 -7.148 1.00 95.50 89 ALA A C 1
ATOM 681 O O . ALA A 1 89 ? -9.694 -14.955 -6.387 1.00 95.50 89 ALA A O 1
ATOM 682 N N . LEU A 1 90 ? -7.979 -16.379 -6.727 1.00 96.81 90 LEU A N 1
ATOM 683 C CA . LEU A 1 90 ? -7.541 -16.433 -5.329 1.00 96.81 90 LEU A CA 1
ATOM 684 C C . LEU A 1 90 ? -7.204 -15.043 -4.779 1.00 96.81 90 LEU A C 1
ATOM 686 O O . LEU A 1 90 ? -7.676 -14.679 -3.702 1.00 96.81 90 LEU A O 1
ATOM 690 N N . ILE A 1 91 ? -6.394 -14.260 -5.504 1.00 96.75 91 ILE A N 1
ATOM 691 C CA . ILE A 1 91 ? -5.972 -12.928 -5.044 1.00 96.75 91 ILE A CA 1
ATOM 692 C C . ILE A 1 91 ? -7.161 -11.965 -5.021 1.00 96.75 91 ILE A C 1
ATOM 694 O O . ILE A 1 91 ? -7.314 -11.206 -4.066 1.00 96.75 91 ILE A O 1
ATOM 698 N N . VAL A 1 92 ? -8.041 -12.013 -6.024 1.00 96.19 92 VAL A N 1
ATOM 699 C CA . VAL A 1 92 ? -9.266 -11.200 -6.015 1.00 96.19 92 VAL A CA 1
ATOM 700 C C . VAL A 1 92 ? -10.121 -11.533 -4.793 1.00 96.19 92 VAL A C 1
ATOM 702 O O . VAL A 1 92 ? -10.572 -10.623 -4.099 1.00 96.19 92 VAL A O 1
ATOM 705 N N . GLY A 1 93 ? -10.277 -12.811 -4.450 1.00 96.50 93 GLY A N 1
ATOM 706 C CA . GLY A 1 93 ? -10.977 -13.179 -3.225 1.00 96.50 93 GLY A CA 1
ATOM 707 C C . GLY A 1 93 ? -10.243 -12.752 -1.948 1.00 96.50 93 GLY A C 1
ATOM 708 O O . GLY A 1 93 ? -10.904 -12.381 -0.982 1.00 96.50 93 GLY A O 1
ATOM 709 N N . MET A 1 94 ? -8.905 -12.665 -1.939 1.00 96.31 94 MET A N 1
ATOM 710 C CA . MET A 1 94 ? -8.166 -12.045 -0.824 1.00 96.31 94 MET A CA 1
ATOM 711 C C . MET A 1 94 ? -8.501 -10.557 -0.664 1.00 96.31 94 MET A C 1
ATOM 713 O O . MET A 1 94 ? -8.671 -10.100 0.464 1.00 96.31 94 MET A O 1
ATOM 717 N N . ILE A 1 95 ? -8.628 -9.804 -1.765 1.00 96.19 95 ILE A N 1
ATOM 718 C CA . ILE A 1 95 ? -9.057 -8.394 -1.727 1.00 96.19 95 ILE A CA 1
ATOM 719 C C . ILE A 1 95 ? -10.457 -8.299 -1.116 1.00 96.19 95 ILE A C 1
ATOM 721 O O . ILE A 1 95 ? -10.691 -7.500 -0.210 1.00 96.19 95 ILE A O 1
ATOM 725 N N . VAL A 1 96 ? -11.376 -9.152 -1.571 1.00 96.31 96 VAL A N 1
ATOM 726 C CA . VAL A 1 96 ? -12.753 -9.203 -1.069 1.00 96.31 96 VAL A CA 1
ATOM 727 C C . VAL A 1 96 ? -12.783 -9.525 0.429 1.00 96.31 96 VAL A C 1
ATOM 729 O O . VAL A 1 96 ? -13.437 -8.815 1.192 1.00 96.31 96 VAL A O 1
ATOM 732 N N . ILE A 1 97 ? -12.024 -10.527 0.880 1.00 96.06 97 ILE A N 1
ATOM 733 C CA . ILE A 1 97 ? -11.908 -10.876 2.304 1.00 96.06 97 ILE A CA 1
ATOM 734 C C . ILE A 1 97 ? -11.314 -9.717 3.107 1.00 96.06 97 ILE A C 1
ATOM 736 O O . ILE A 1 97 ? -11.807 -9.434 4.194 1.00 96.06 97 ILE A O 1
ATOM 740 N N . ALA A 1 98 ? -10.299 -9.018 2.594 1.00 95.50 98 ALA A N 1
ATOM 741 C CA . ALA A 1 98 ? -9.706 -7.869 3.279 1.00 95.50 98 ALA A CA 1
ATOM 742 C C . ALA A 1 98 ? -10.703 -6.708 3.450 1.00 95.50 98 ALA A C 1
ATOM 744 O O . ALA A 1 98 ? -10.683 -6.035 4.484 1.00 95.50 98 ALA A O 1
ATOM 745 N N . ILE A 1 99 ? -11.590 -6.492 2.472 1.00 95.38 99 ILE A N 1
ATOM 746 C CA . ILE A 1 99 ? -12.678 -5.506 2.554 1.00 95.38 99 ILE A CA 1
ATOM 747 C C . ILE A 1 99 ? -13.722 -5.947 3.586 1.00 95.38 99 ILE A C 1
ATOM 749 O O . ILE A 1 99 ? -14.098 -5.156 4.451 1.00 95.38 99 ILE A O 1
ATOM 753 N N . PHE A 1 100 ? -14.167 -7.208 3.544 1.00 95.38 100 PHE A N 1
ATOM 754 C CA . PHE A 1 100 ? -15.114 -7.737 4.531 1.00 95.38 100 PHE A CA 1
ATOM 755 C C . P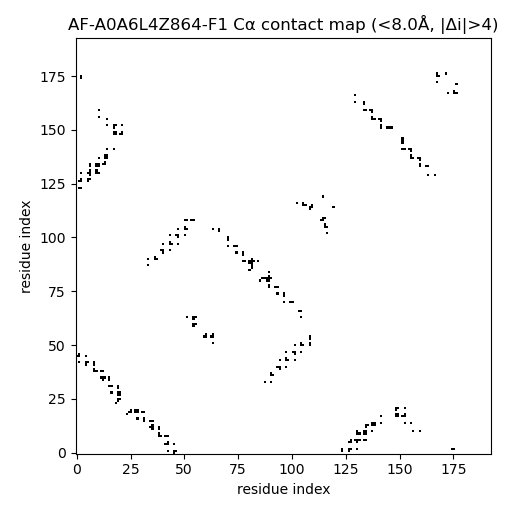HE A 1 100 ? -14.546 -7.697 5.948 1.00 95.38 100 PHE A C 1
ATOM 757 O O . PHE A 1 100 ? -15.228 -7.242 6.863 1.00 95.38 100 PHE A O 1
ATOM 764 N N . GLY A 1 101 ? -13.289 -8.108 6.122 1.00 94.75 101 GLY A N 1
ATOM 765 C CA . GLY A 1 101 ? -12.572 -8.011 7.387 1.00 94.75 101 GLY A CA 1
ATOM 766 C C . GLY A 1 101 ? -12.575 -6.581 7.910 1.00 94.75 101 GLY A C 1
ATOM 767 O O . GLY A 1 101 ? -12.970 -6.354 9.051 1.00 94.75 101 GLY A O 1
ATOM 768 N N . TYR A 1 102 ? -12.261 -5.604 7.057 1.00 94.75 102 TYR A N 1
ATOM 769 C CA . TYR A 1 102 ? -12.251 -4.198 7.446 1.00 94.75 102 TYR A CA 1
ATOM 770 C C . TYR A 1 102 ? -13.622 -3.731 7.950 1.00 94.75 102 TYR A C 1
ATOM 772 O O . TYR A 1 102 ? -13.699 -3.085 8.996 1.00 94.75 102 TYR A O 1
ATOM 780 N N . VAL A 1 103 ? -14.703 -4.103 7.258 1.00 94.75 103 VAL A N 1
ATOM 781 C CA . VAL A 1 103 ? -16.079 -3.771 7.661 1.00 94.75 103 VAL A CA 1
ATOM 782 C C . VAL A 1 103 ? -16.457 -4.445 8.984 1.00 94.75 103 VAL A C 1
ATOM 784 O O . VAL A 1 103 ? -16.988 -3.778 9.873 1.00 94.75 103 VAL A O 1
ATOM 787 N N . ILE A 1 104 ? -16.157 -5.738 9.143 1.00 94.38 104 ILE A N 1
ATOM 788 C CA . ILE A 1 104 ? -16.453 -6.515 10.357 1.00 94.38 104 ILE A CA 1
ATOM 789 C C . ILE A 1 104 ? -15.711 -5.929 11.565 1.00 94.38 104 ILE A C 1
ATOM 791 O O . ILE A 1 104 ? -16.324 -5.651 12.596 1.00 94.38 104 ILE A O 1
ATOM 795 N N . PHE A 1 105 ? -14.403 -5.690 11.436 1.00 94.19 105 PHE A N 1
ATOM 796 C CA . PHE A 1 105 ? -13.600 -5.106 12.510 1.00 94.19 105 PHE A CA 1
ATOM 797 C C . PHE A 1 105 ? -14.021 -3.670 12.820 1.00 94.19 105 PHE A C 1
ATOM 799 O O . PHE A 1 105 ? -14.062 -3.297 13.993 1.00 94.19 105 PHE A O 1
ATOM 806 N N . ASN A 1 106 ? -14.364 -2.869 11.804 1.00 93.50 106 ASN A N 1
ATOM 807 C CA . ASN A 1 106 ? -14.849 -1.513 12.034 1.00 93.50 106 ASN A CA 1
ATOM 808 C C . ASN A 1 106 ? -16.178 -1.495 12.792 1.00 93.50 106 ASN A C 1
ATOM 810 O O . ASN A 1 106 ? -16.367 -0.643 13.651 1.00 93.50 106 ASN A O 1
ATOM 814 N N . HIS A 1 107 ? -17.089 -2.429 12.510 1.00 92.94 107 HIS A N 1
ATOM 815 C CA . HIS A 1 107 ? -18.375 -2.476 13.200 1.00 92.94 107 HIS A CA 1
ATOM 816 C C . HIS A 1 107 ? -18.208 -2.573 14.725 1.00 92.94 107 HIS A C 1
ATOM 818 O O . HIS A 1 107 ? -18.884 -1.858 15.465 1.00 92.94 107 HIS A O 1
ATOM 824 N N . GLU A 1 108 ? -17.274 -3.403 15.195 1.00 91.38 108 GLU A N 1
ATOM 825 C CA . GLU A 1 108 ? -16.971 -3.518 16.623 1.00 91.38 108 GLU A CA 1
ATOM 826 C C . GLU A 1 108 ? -16.102 -2.362 17.141 1.00 91.38 108 GLU A C 1
ATOM 828 O O . GLU A 1 108 ? -16.393 -1.811 18.204 1.00 91.38 108 GLU A O 1
ATOM 833 N N . SER A 1 109 ? -15.081 -1.923 16.396 1.00 91.06 109 SER A N 1
ATOM 834 C CA . SER A 1 109 ? -14.221 -0.812 16.837 1.00 91.06 109 SER A CA 1
ATOM 835 C C . SER A 1 109 ? -14.977 0.523 16.913 1.00 91.06 109 SER A C 1
ATOM 837 O O . SER A 1 109 ? -14.723 1.332 17.807 1.00 91.06 109 SER A O 1
ATOM 839 N N . ASN A 1 110 ? -15.969 0.738 16.045 1.00 91.38 110 ASN A N 1
ATOM 840 C CA . ASN A 1 110 ? -16.825 1.920 16.043 1.00 91.38 110 ASN A CA 1
ATOM 841 C C . ASN A 1 110 ? -17.703 2.005 17.299 1.00 91.38 110 ASN A C 1
ATOM 843 O O . ASN A 1 110 ? -17.967 3.103 17.777 1.00 91.38 110 ASN A O 1
ATOM 847 N N . LYS A 1 111 ? -18.116 0.879 17.898 1.00 89.25 111 LYS A N 1
ATOM 848 C CA . LYS A 1 111 ? -18.853 0.901 19.179 1.00 89.25 111 LYS A CA 1
ATOM 849 C C . LYS A 1 111 ? -18.003 1.467 20.319 1.00 89.25 111 LYS A C 1
ATOM 851 O O . LYS A 1 111 ? -18.547 2.029 21.265 1.00 89.25 111 LYS A O 1
ATOM 856 N N . ILE A 1 112 ? -16.681 1.330 20.215 1.00 87.94 112 ILE A N 1
ATOM 857 C CA . ILE A 1 112 ? -15.717 1.758 21.230 1.00 87.94 112 ILE A CA 1
ATOM 858 C C . ILE A 1 112 ? -15.256 3.198 20.975 1.00 87.94 112 ILE A C 1
ATOM 860 O O . ILE A 1 112 ? -15.316 4.028 21.877 1.00 87.94 112 ILE A O 1
ATOM 864 N N . LEU A 1 113 ? -14.822 3.509 19.749 1.00 85.25 113 LEU A N 1
ATOM 865 C CA . LEU A 1 113 ? -14.249 4.817 19.399 1.00 85.25 113 LEU A CA 1
ATOM 866 C C . LEU A 1 113 ? -15.233 5.812 18.786 1.00 85.25 113 LEU A C 1
ATOM 868 O O . LEU A 1 113 ? -14.875 6.974 18.625 1.00 85.25 113 LEU A O 1
ATOM 872 N N . LYS A 1 114 ? -16.442 5.375 18.412 1.00 89.12 114 LYS A N 1
ATOM 873 C CA . LYS A 1 114 ? -17.413 6.178 17.646 1.00 89.12 114 LYS A CA 1
ATOM 874 C C . LYS A 1 114 ? -16.799 6.787 16.378 1.00 89.12 114 LYS A C 1
ATOM 876 O O . LYS A 1 114 ? -17.120 7.913 16.018 1.00 89.12 114 LYS A O 1
ATOM 881 N N . TYR A 1 115 ? -15.908 6.034 15.730 1.00 87.62 115 TYR A N 1
ATOM 882 C CA . TYR A 1 115 ? -15.176 6.442 14.536 1.00 87.62 115 TYR A CA 1
ATOM 883 C C . TYR A 1 115 ? -15.594 5.585 13.325 1.00 87.62 115 TYR A C 1
ATOM 885 O O . TYR A 1 115 ? -15.012 4.518 13.073 1.00 87.62 115 TYR A O 1
ATOM 893 N N . PRO A 1 116 ? -16.646 6.000 12.596 1.00 91.44 116 PRO A N 1
ATOM 894 C CA . PRO A 1 116 ? -17.251 5.202 11.539 1.00 91.44 116 PRO A CA 1
ATOM 895 C C . PRO A 1 116 ? -16.377 5.140 10.281 1.00 91.44 116 PRO A C 1
ATOM 897 O O . PRO A 1 116 ? -15.581 6.037 10.005 1.00 91.44 116 PRO A O 1
ATOM 900 N N . ILE A 1 117 ? -16.615 4.123 9.441 1.00 91.12 117 ILE A N 1
ATOM 901 C CA . ILE A 1 117 ? -15.935 3.934 8.140 1.00 91.12 117 ILE A CA 1
ATOM 902 C C . ILE A 1 117 ? -15.882 5.222 7.306 1.00 91.12 117 ILE A C 1
ATOM 904 O O . ILE A 1 117 ? -14.869 5.516 6.681 1.00 91.12 117 ILE A O 1
ATOM 908 N N . LYS A 1 118 ? -16.966 6.007 7.283 1.00 91.88 118 LYS A N 1
ATOM 909 C CA . LYS A 1 118 ? -17.033 7.235 6.474 1.00 91.88 118 LYS A CA 1
ATOM 910 C C . LYS A 1 118 ? -15.976 8.262 6.882 1.00 91.88 118 LYS A C 1
ATOM 912 O O . LYS A 1 118 ? -15.395 8.901 6.011 1.00 91.88 118 LYS A O 1
ATOM 917 N N . GLU A 1 119 ? -15.727 8.407 8.178 1.00 91.88 119 GLU A N 1
ATOM 918 C CA . GLU A 1 119 ? -14.705 9.320 8.690 1.00 91.88 119 GLU A CA 1
ATOM 919 C C . GLU A 1 119 ? -13.305 8.760 8.426 1.00 91.88 119 GLU A C 1
ATOM 921 O O . GLU A 1 119 ? -12.464 9.476 7.893 1.00 91.88 119 GLU A O 1
ATOM 926 N N . GLN A 1 120 ? -13.103 7.451 8.635 1.00 92.44 120 GLN A N 1
ATOM 927 C CA . GLN A 1 120 ? -11.853 6.761 8.284 1.00 92.44 120 GLN A CA 1
ATOM 928 C C . GLN A 1 120 ? -11.464 6.969 6.821 1.00 92.44 120 GLN A C 1
ATOM 930 O O . GLN A 1 120 ? -10.330 7.336 6.520 1.00 92.44 120 GLN A O 1
ATOM 935 N N . ILE A 1 121 ? -12.414 6.758 5.907 1.00 91.88 121 ILE A N 1
ATOM 936 C CA . ILE A 1 121 ? -12.194 6.941 4.472 1.00 91.88 121 ILE A CA 1
ATOM 937 C C . ILE A 1 121 ? -11.910 8.410 4.157 1.00 91.88 121 ILE A C 1
ATOM 939 O O . ILE A 1 121 ? -11.009 8.690 3.373 1.00 91.88 121 ILE A O 1
ATOM 943 N N . LYS A 1 122 ? -12.640 9.352 4.763 1.00 92.69 122 LYS A N 1
ATOM 944 C CA . LYS A 1 122 ? -12.425 10.788 4.543 1.00 92.69 122 LYS A CA 1
ATOM 945 C C . LYS A 1 122 ? -11.022 11.227 4.965 1.00 92.69 122 LYS A C 1
ATOM 947 O O . LYS A 1 122 ? -10.406 12.011 4.248 1.00 92.69 122 LYS A O 1
ATOM 952 N N . ASP A 1 123 ? -10.514 10.695 6.071 1.00 90.69 123 ASP A N 1
ATOM 953 C CA . ASP A 1 123 ? -9.204 11.065 6.606 1.00 90.69 123 ASP A CA 1
ATOM 954 C C . ASP A 1 123 ? -8.051 10.488 5.772 1.00 90.69 123 ASP A C 1
ATOM 956 O O . ASP A 1 123 ? -7.041 11.158 5.558 1.00 90.69 123 ASP A O 1
ATOM 960 N N . ILE A 1 124 ? -8.204 9.279 5.222 1.00 91.50 124 ILE A N 1
ATOM 961 C CA . ILE A 1 124 ? -7.187 8.677 4.341 1.00 91.50 124 ILE A CA 1
ATOM 962 C C . ILE A 1 124 ? -7.269 9.170 2.893 1.00 91.50 124 ILE A C 1
ATOM 964 O O . ILE A 1 124 ? -6.300 9.014 2.146 1.00 91.50 124 ILE A O 1
ATOM 968 N N . LEU A 1 125 ? -8.404 9.742 2.477 1.00 91.25 125 LEU A N 1
ATOM 969 C CA . LEU A 1 125 ? -8.676 10.108 1.087 1.00 91.25 125 LEU A CA 1
ATOM 970 C C . LEU A 1 125 ? -7.590 11.007 0.470 1.00 91.25 125 LEU A C 1
ATOM 972 O O . LEU A 1 125 ? -7.153 10.688 -0.635 1.00 91.25 125 LEU A O 1
ATOM 976 N N . PRO A 1 126 ? -7.081 12.065 1.138 1.00 90.06 126 PRO A N 1
ATOM 977 C CA . PRO A 1 126 ? -6.033 12.912 0.564 1.00 90.06 126 PRO A CA 1
ATOM 978 C C . PRO A 1 126 ? -4.740 12.133 0.296 1.00 90.06 126 PRO A C 1
ATOM 980 O O . PRO A 1 126 ? -4.133 12.267 -0.766 1.00 90.06 126 PRO A O 1
ATOM 983 N N . SER A 1 127 ? -4.352 11.266 1.237 1.00 91.19 127 SER A N 1
ATOM 984 C CA . SER A 1 127 ? -3.181 10.394 1.100 1.00 91.19 127 SER A CA 1
ATOM 985 C C . SER A 1 127 ? -3.369 9.365 -0.016 1.00 91.19 127 SER A C 1
ATOM 987 O O . SER A 1 127 ? -2.442 9.096 -0.776 1.00 91.19 127 SER A O 1
ATOM 989 N N . PHE A 1 128 ? -4.571 8.798 -0.130 1.00 92.75 128 PHE A N 1
ATOM 990 C CA . PHE A 1 128 ? -4.911 7.834 -1.170 1.00 92.75 128 PHE A CA 1
ATOM 991 C C . PHE A 1 128 ? -4.901 8.472 -2.564 1.00 92.75 128 PHE A C 1
ATOM 993 O O . PHE A 1 128 ? -4.300 7.916 -3.478 1.00 92.75 128 PHE A O 1
ATOM 1000 N N . ILE A 1 129 ? -5.492 9.663 -2.718 1.00 92.94 129 ILE A N 1
ATOM 1001 C CA . ILE A 1 129 ? -5.472 10.417 -3.978 1.00 92.94 129 ILE A CA 1
ATOM 1002 C C . ILE A 1 129 ? -4.030 10.694 -4.398 1.00 92.94 129 ILE A C 1
ATOM 1004 O O . ILE A 1 129 ? -3.687 10.419 -5.541 1.00 92.94 129 ILE A O 1
ATOM 1008 N N . LEU A 1 130 ? -3.177 11.168 -3.484 1.00 92.81 130 LEU A N 1
ATOM 1009 C CA . LEU A 1 130 ? -1.763 11.411 -3.782 1.00 92.81 130 LEU A CA 1
ATOM 1010 C C . LEU A 1 130 ? -1.030 10.133 -4.214 1.00 92.81 130 LEU A C 1
ATOM 1012 O O . LEU A 1 130 ? -0.247 10.162 -5.160 1.00 92.81 130 LEU A O 1
ATOM 1016 N N . ALA A 1 131 ? -1.278 9.006 -3.544 1.00 94.69 131 ALA A N 1
ATOM 1017 C CA . ALA A 1 131 ? -0.668 7.733 -3.912 1.00 94.69 131 ALA A CA 1
ATOM 1018 C C . ALA A 1 131 ? -1.103 7.275 -5.315 1.00 94.69 131 ALA A C 1
ATOM 1020 O O . ALA A 1 131 ? -0.265 6.855 -6.111 1.00 94.69 131 ALA A O 1
ATOM 1021 N N . VAL A 1 132 ? -2.395 7.399 -5.638 1.00 94.88 132 VAL A N 1
ATOM 1022 C CA . VAL A 1 132 ? -2.941 7.036 -6.954 1.00 94.88 132 VAL A CA 1
ATOM 1023 C C . VAL A 1 132 ? -2.428 7.972 -8.047 1.00 94.88 132 VAL A C 1
ATOM 1025 O O . VAL A 1 132 ? -2.000 7.489 -9.092 1.00 94.88 132 VAL A O 1
ATOM 1028 N N . THR A 1 133 ? -2.422 9.290 -7.828 1.00 94.44 133 THR A N 1
ATOM 1029 C CA . THR A 1 133 ? -1.917 10.248 -8.825 1.00 94.44 133 THR A CA 1
ATOM 1030 C C . THR A 1 133 ? -0.429 10.050 -9.076 1.00 94.44 133 THR A C 1
ATOM 1032 O O . THR A 1 133 ? -0.017 9.988 -10.232 1.00 94.44 133 THR A O 1
ATOM 1035 N N . MET A 1 134 ? 0.372 9.863 -8.022 1.00 95.50 134 MET A N 1
ATOM 1036 C CA . MET A 1 134 ? 1.788 9.531 -8.162 1.00 95.50 134 MET A CA 1
ATOM 1037 C C . MET A 1 134 ? 1.982 8.219 -8.930 1.00 95.50 134 MET A C 1
ATOM 1039 O O . MET A 1 134 ? 2.729 8.198 -9.907 1.00 95.50 134 MET A O 1
ATOM 1043 N N . GLY A 1 135 ? 1.273 7.151 -8.549 1.00 95.12 135 GLY A N 1
ATOM 1044 C CA . GLY A 1 135 ? 1.364 5.852 -9.218 1.00 95.12 135 GLY A CA 1
ATOM 1045 C C . GLY A 1 135 ? 0.997 5.924 -10.702 1.00 95.12 135 GLY A C 1
ATOM 1046 O O . GLY A 1 135 ? 1.709 5.371 -11.538 1.00 95.12 135 GLY A O 1
ATOM 1047 N N . LEU A 1 136 ? -0.058 6.666 -11.053 1.00 95.62 136 LEU A N 1
ATOM 1048 C CA . LEU A 1 136 ? -0.455 6.890 -12.446 1.00 95.62 136 LEU A CA 1
ATOM 1049 C C . LEU A 1 136 ? 0.628 7.627 -13.238 1.00 95.62 136 LEU A C 1
ATOM 1051 O O . LEU A 1 136 ? 0.972 7.196 -14.336 1.00 95.62 136 LEU A O 1
ATOM 1055 N N . VAL A 1 137 ? 1.201 8.701 -12.688 1.00 95.06 137 VAL A N 1
ATOM 1056 C CA . VAL A 1 137 ? 2.271 9.445 -13.369 1.00 95.06 137 VAL A CA 1
ATOM 1057 C C . VAL A 1 137 ? 3.503 8.560 -13.572 1.00 95.06 137 VAL A C 1
ATOM 1059 O O . VAL A 1 137 ? 4.035 8.504 -14.677 1.00 95.06 137 VAL A O 1
ATOM 1062 N N . VAL A 1 138 ? 3.924 7.811 -12.551 1.00 95.56 138 VAL A N 1
ATOM 1063 C CA . VAL A 1 138 ? 5.070 6.890 -12.643 1.00 95.56 138 VAL A CA 1
ATOM 1064 C C . VAL A 1 138 ? 4.823 5.772 -13.661 1.00 95.56 138 VAL A C 1
ATOM 1066 O O . VAL A 1 138 ? 5.731 5.400 -14.410 1.00 95.56 138 VAL A O 1
ATOM 1069 N N . PHE A 1 139 ? 3.597 5.250 -13.733 1.00 94.56 139 PHE A N 1
ATOM 1070 C CA . PHE A 1 139 ? 3.209 4.255 -14.730 1.00 94.56 139 PHE A CA 1
ATOM 1071 C C . PHE A 1 139 ? 3.298 4.821 -16.153 1.00 94.56 139 PHE A C 1
ATOM 1073 O O . PHE A 1 139 ? 3.896 4.195 -17.027 1.00 94.56 139 PHE A O 1
ATOM 1080 N N . VAL A 1 140 ? 2.777 6.034 -16.372 1.00 94.00 140 VAL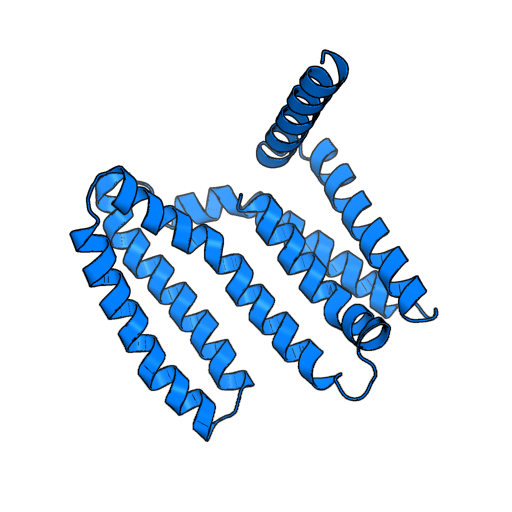 A N 1
ATOM 1081 C CA . VAL A 1 140 ? 2.841 6.729 -17.668 1.00 94.00 140 VAL A CA 1
ATOM 1082 C C . VAL A 1 140 ? 4.290 7.012 -18.074 1.00 94.00 140 VAL A C 1
ATOM 1084 O O . VAL A 1 140 ? 4.674 6.719 -19.204 1.00 94.00 140 VAL A O 1
ATOM 1087 N N . VAL A 1 141 ? 5.125 7.503 -17.153 1.00 93.00 141 VAL A N 1
ATOM 1088 C CA . VAL A 1 141 ? 6.563 7.717 -17.399 1.00 93.00 141 VAL A CA 1
ATOM 1089 C C . VAL A 1 141 ? 7.248 6.416 -17.815 1.00 93.00 141 VAL A C 1
ATOM 1091 O O . VAL A 1 141 ? 8.027 6.408 -18.765 1.00 93.00 141 VAL A O 1
ATOM 1094 N N . GLY A 1 142 ? 6.934 5.304 -17.145 1.00 90.31 142 GLY A N 1
ATOM 1095 C CA . GLY A 1 142 ? 7.453 3.986 -17.512 1.00 90.31 142 GLY A CA 1
ATOM 1096 C C . GLY A 1 142 ? 6.993 3.515 -18.887 1.00 90.31 142 GLY A C 1
ATOM 1097 O O . GLY A 1 142 ? 7.781 2.925 -19.618 1.00 90.31 142 GLY A O 1
ATOM 1098 N N . TYR A 1 143 ? 5.743 3.800 -19.257 1.00 89.38 143 TYR A N 1
ATOM 1099 C CA . TYR A 1 143 ? 5.180 3.427 -20.554 1.00 89.38 143 TYR A CA 1
ATOM 1100 C C . TYR A 1 143 ? 5.850 4.161 -21.725 1.00 89.38 143 TYR A C 1
ATOM 1102 O O . TYR A 1 143 ? 6.110 3.552 -22.758 1.00 89.38 143 TYR A O 1
ATOM 1110 N N . PHE A 1 144 ? 6.168 5.450 -21.562 1.00 89.25 144 PHE A N 1
ATOM 1111 C CA . PHE A 1 144 ? 6.853 6.249 -22.589 1.00 89.25 144 PHE A CA 1
ATOM 1112 C C . PHE A 1 144 ? 8.382 6.093 -22.587 1.00 89.25 144 PHE A C 1
ATOM 1114 O O . PHE A 1 144 ? 9.059 6.554 -23.510 1.00 89.25 144 PHE A O 1
ATOM 1121 N N . SER A 1 145 ? 8.950 5.453 -21.567 1.00 84.94 145 SER A N 1
ATOM 1122 C CA . SER A 1 145 ? 10.387 5.220 -21.476 1.00 84.94 145 SER A CA 1
ATOM 1123 C C . SER A 1 145 ? 10.810 4.099 -22.429 1.00 84.94 145 SER A C 1
ATOM 1125 O O . SER A 1 145 ? 10.444 2.943 -22.242 1.00 84.94 145 SER A O 1
ATOM 1127 N N . HIS A 1 146 ? 11.617 4.437 -23.435 1.00 83.69 146 HIS A N 1
ATOM 1128 C CA . HIS A 1 146 ? 12.177 3.476 -24.399 1.00 83.69 146 HIS A CA 1
ATOM 1129 C C . HIS A 1 146 ? 13.595 3.006 -24.017 1.00 83.69 146 HIS A C 1
ATOM 1131 O O . HIS A 1 146 ? 14.287 2.380 -24.818 1.00 83.69 146 HIS A O 1
ATOM 1137 N N . PHE A 1 147 ? 14.060 3.344 -22.811 1.00 86.69 147 PHE A N 1
ATOM 1138 C CA . PHE A 1 147 ? 15.387 2.971 -22.325 1.00 86.69 147 PHE A CA 1
ATOM 1139 C C . PHE A 1 147 ? 15.441 1.508 -21.857 1.00 86.69 147 PHE A C 1
ATOM 1141 O O . PHE A 1 147 ? 14.431 0.813 -21.755 1.00 86.69 147 PHE A O 1
ATOM 1148 N N . HIS A 1 148 ? 16.652 1.038 -21.545 1.00 89.50 148 HIS A N 1
ATOM 1149 C CA . HIS A 1 148 ? 16.849 -0.253 -20.889 1.00 89.50 148 HIS A CA 1
ATOM 1150 C C . HIS A 1 148 ? 16.089 -0.310 -19.551 1.00 89.50 148 HIS A C 1
ATOM 1152 O O . HIS A 1 148 ? 16.051 0.683 -18.821 1.00 89.50 148 HIS A O 1
ATOM 1158 N N . GLN A 1 149 ? 15.524 -1.470 -19.195 1.00 87.88 149 GLN A N 1
ATOM 1159 C CA . GLN A 1 149 ? 14.565 -1.592 -18.086 1.00 87.88 149 GLN A CA 1
ATOM 1160 C C . GLN A 1 149 ? 15.117 -1.116 -16.738 1.00 87.88 149 GLN A C 1
ATOM 1162 O O . GLN A 1 149 ? 14.377 -0.551 -15.936 1.00 87.88 149 GLN A O 1
ATOM 1167 N N . LEU A 1 150 ? 16.419 -1.289 -16.507 1.00 90.69 150 LEU A N 1
ATOM 1168 C CA . LEU A 1 150 ? 17.087 -0.831 -15.290 1.00 90.69 150 LEU A CA 1
ATOM 1169 C C . LEU A 1 150 ? 17.129 0.707 -15.203 1.00 90.69 150 LEU A C 1
ATOM 1171 O O . LEU A 1 150 ? 16.895 1.276 -14.141 1.00 90.69 150 LEU A O 1
ATOM 1175 N N . ILE A 1 151 ? 17.330 1.392 -16.332 1.00 92.00 151 ILE A N 1
ATOM 1176 C CA . ILE A 1 151 ? 17.305 2.861 -16.416 1.00 92.00 151 ILE A CA 1
ATOM 1177 C C . ILE A 1 151 ? 15.871 3.368 -16.251 1.00 92.00 151 ILE A C 1
ATOM 1179 O O . ILE A 1 151 ? 15.633 4.296 -15.478 1.00 92.00 151 ILE A O 1
ATOM 1183 N N . THR A 1 152 ? 14.907 2.736 -16.926 1.00 92.38 152 THR A N 1
ATOM 1184 C CA . THR A 1 152 ? 13.482 3.062 -16.777 1.00 92.38 152 THR A CA 1
ATOM 1185 C C . THR A 1 152 ? 13.041 2.957 -15.320 1.00 92.38 152 THR A C 1
ATOM 1187 O O . THR A 1 152 ? 12.392 3.870 -14.817 1.00 92.38 152 THR A O 1
ATOM 1190 N N . LEU A 1 153 ? 13.456 1.902 -14.616 1.00 92.56 153 LEU A N 1
ATOM 1191 C CA . LEU A 1 153 ? 13.163 1.720 -13.198 1.00 92.56 153 LEU A CA 1
ATOM 1192 C C . LEU A 1 153 ? 13.748 2.846 -12.333 1.00 92.56 153 LEU A C 1
ATOM 1194 O O . LEU A 1 153 ? 13.042 3.392 -11.487 1.00 92.56 153 LEU A O 1
ATOM 1198 N N . MET A 1 154 ? 15.001 3.246 -12.565 1.00 94.44 154 MET A N 1
ATOM 1199 C CA . MET A 1 154 ? 15.617 4.355 -11.823 1.00 94.44 154 MET A CA 1
ATOM 1200 C C . MET A 1 154 ? 14.877 5.677 -12.062 1.00 94.44 154 MET A C 1
ATOM 1202 O O . MET A 1 154 ? 14.584 6.397 -11.109 1.00 94.44 154 MET A O 1
ATOM 1206 N N . ILE A 1 155 ? 14.494 5.967 -13.311 1.00 93.44 155 ILE A N 1
ATOM 1207 C CA . ILE A 1 155 ? 13.688 7.150 -13.650 1.00 93.44 155 ILE A CA 1
ATOM 1208 C C . ILE A 1 155 ? 12.335 7.101 -12.929 1.00 93.44 155 ILE A C 1
ATOM 1210 O O . ILE A 1 155 ? 11.900 8.102 -12.361 1.00 93.44 155 ILE A O 1
ATOM 1214 N N . GLN A 1 156 ? 11.673 5.944 -12.901 1.00 93.62 156 GLN A N 1
ATOM 1215 C CA . GLN A 1 156 ? 10.391 5.770 -12.217 1.00 93.62 156 GLN A CA 1
ATOM 1216 C C . GLN A 1 156 ? 10.488 5.987 -10.697 1.00 93.62 156 GLN A C 1
ATOM 1218 O O . GLN A 1 156 ? 9.632 6.649 -10.112 1.00 93.62 156 GLN A O 1
ATOM 1223 N N . ILE A 1 157 ? 11.547 5.489 -10.052 1.00 94.31 157 ILE A N 1
ATOM 1224 C CA . ILE A 1 157 ? 11.773 5.694 -8.612 1.00 94.31 157 ILE A CA 1
ATOM 1225 C C . ILE A 1 157 ? 12.041 7.173 -8.310 1.00 94.31 157 ILE A C 1
ATOM 1227 O O . ILE A 1 157 ? 11.460 7.734 -7.375 1.00 94.31 157 ILE A O 1
ATOM 1231 N N . ILE A 1 158 ? 12.890 7.822 -9.112 1.00 95.19 158 ILE A N 1
ATOM 1232 C CA . ILE A 1 158 ? 13.221 9.242 -8.945 1.00 95.19 158 ILE A CA 1
ATOM 1233 C C . ILE A 1 158 ? 11.971 10.103 -9.146 1.00 95.19 158 ILE A C 1
ATOM 1235 O O . ILE A 1 158 ? 11.659 10.935 -8.298 1.00 95.19 158 ILE A O 1
ATOM 1239 N N . THR A 1 159 ? 11.212 9.874 -10.220 1.00 93.75 159 THR A N 1
ATOM 1240 C CA . THR A 1 159 ? 9.980 10.629 -10.503 1.00 93.75 159 THR A CA 1
ATOM 1241 C C . THR A 1 159 ? 8.931 10.448 -9.411 1.00 93.75 159 THR A C 1
ATOM 1243 O O . THR A 1 159 ? 8.393 11.444 -8.931 1.00 93.75 159 THR A O 1
ATOM 1246 N N . GLY A 1 160 ? 8.697 9.220 -8.937 1.00 94.19 160 GLY A N 1
ATOM 1247 C CA . GLY A 1 160 ? 7.785 8.970 -7.818 1.00 94.19 160 GLY A CA 1
ATOM 1248 C C . GLY A 1 160 ? 8.208 9.704 -6.543 1.00 94.19 160 GLY A C 1
ATOM 1249 O O . GLY A 1 160 ? 7.384 10.349 -5.895 1.00 94.19 160 GLY A O 1
ATOM 1250 N N . THR A 1 161 ? 9.505 9.686 -6.223 1.00 93.12 161 THR A N 1
ATOM 1251 C CA . THR A 1 161 ? 10.058 10.391 -5.053 1.00 93.12 161 THR A CA 1
ATOM 1252 C C . THR A 1 161 ? 9.869 11.903 -5.165 1.00 93.12 161 THR A C 1
ATOM 1254 O O . THR A 1 161 ? 9.399 12.537 -4.219 1.00 93.12 161 THR A O 1
ATOM 1257 N N . VAL A 1 162 ? 10.178 12.483 -6.329 1.00 94.19 162 VAL A N 1
ATOM 1258 C CA . VAL A 1 162 ? 10.007 13.920 -6.585 1.00 94.19 162 VAL A CA 1
ATOM 1259 C C . VAL A 1 162 ? 8.543 14.330 -6.447 1.00 94.19 162 VAL A C 1
ATOM 1261 O O . VAL A 1 162 ? 8.262 15.330 -5.791 1.00 94.19 162 VAL A O 1
ATOM 1264 N N . ILE A 1 163 ? 7.605 13.551 -6.995 1.00 93.19 163 ILE A N 1
ATOM 1265 C CA . ILE A 1 163 ? 6.167 13.840 -6.898 1.00 93.19 163 I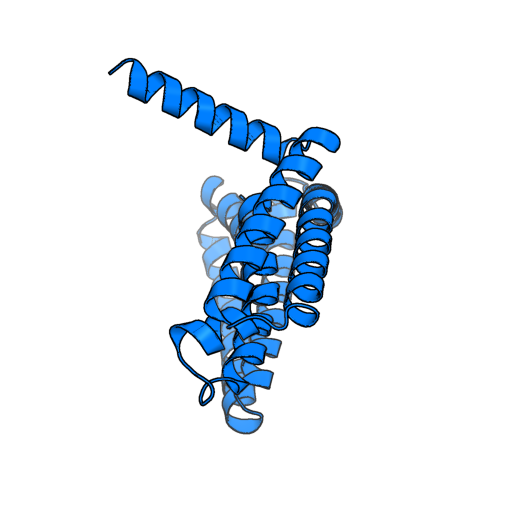LE A CA 1
ATOM 1266 C C . ILE A 1 163 ? 5.706 13.824 -5.441 1.00 93.19 163 ILE A C 1
ATOM 1268 O O . ILE A 1 163 ? 5.038 14.757 -5.008 1.00 93.19 163 ILE A O 1
ATOM 1272 N N . VAL A 1 164 ? 6.090 12.808 -4.660 1.00 92.12 164 VAL A N 1
ATOM 1273 C CA . VAL A 1 164 ? 5.704 12.719 -3.241 1.00 92.12 164 VAL A CA 1
ATOM 1274 C C . VAL A 1 164 ? 6.223 13.916 -2.447 1.00 92.12 164 VAL A C 1
ATOM 1276 O O . VAL A 1 164 ? 5.473 14.481 -1.654 1.00 92.12 164 VAL A O 1
ATOM 1279 N N . ILE A 1 165 ? 7.480 14.320 -2.660 1.00 90.62 165 ILE A N 1
ATOM 1280 C CA . ILE A 1 165 ? 8.073 15.473 -1.968 1.00 90.62 165 ILE A CA 1
ATOM 1281 C C . ILE A 1 165 ? 7.377 16.766 -2.399 1.00 90.62 165 ILE A C 1
ATOM 1283 O O . ILE A 1 165 ? 6.913 17.524 -1.552 1.00 90.62 165 ILE A O 1
ATOM 1287 N N . PHE A 1 166 ? 7.258 17.005 -3.706 1.00 91.44 166 PHE A N 1
ATOM 1288 C CA . PHE A 1 166 ? 6.678 18.233 -4.246 1.00 91.44 166 PHE A CA 1
ATOM 1289 C C . PHE A 1 166 ? 5.209 18.393 -3.846 1.00 91.44 166 PHE A C 1
ATOM 1291 O O . PHE A 1 166 ? 4.812 19.439 -3.335 1.00 91.44 166 PHE A O 1
ATOM 1298 N N . SER A 1 167 ? 4.403 17.341 -4.012 1.00 88.00 167 SER A N 1
ATOM 1299 C CA . SER A 1 167 ? 3.006 17.333 -3.579 1.00 88.00 167 SER A CA 1
ATOM 1300 C C . SER A 1 167 ? 2.875 17.409 -2.058 1.00 88.00 167 SER A C 1
ATOM 1302 O O . SER A 1 167 ? 1.967 18.079 -1.576 1.00 88.00 167 SER A O 1
ATOM 1304 N N . GLY A 1 168 ? 3.776 16.779 -1.297 1.00 86.56 168 GLY A N 1
ATOM 1305 C CA . GLY A 1 168 ? 3.806 16.860 0.165 1.00 86.56 168 GLY A CA 1
ATOM 1306 C C . GLY A 1 168 ? 4.005 18.287 0.681 1.00 86.56 168 GLY A C 1
ATOM 1307 O O . GLY A 1 168 ? 3.260 18.724 1.561 1.00 86.56 168 GLY A O 1
ATOM 1308 N N . GLU A 1 169 ? 4.944 19.031 0.090 1.00 86.94 169 GLU A N 1
ATOM 1309 C CA . GLU A 1 169 ? 5.221 20.436 0.429 1.00 86.94 169 GLU A CA 1
ATOM 1310 C C . GLU A 1 169 ? 4.089 21.378 -0.018 1.00 86.94 169 GLU A C 1
ATOM 1312 O O . GLU A 1 169 ? 3.652 22.234 0.753 1.00 86.94 169 GLU A O 1
ATOM 1317 N N . LEU A 1 170 ? 3.559 21.201 -1.237 1.00 86.56 170 LEU A N 1
ATOM 1318 C CA . LEU A 1 170 ? 2.469 22.030 -1.775 1.00 86.56 170 LEU A CA 1
ATOM 1319 C C . LEU A 1 170 ? 1.155 21.857 -1.011 1.00 86.56 170 LEU A C 1
ATOM 1321 O O . LEU A 1 170 ? 0.498 22.839 -0.670 1.00 86.56 170 LEU A O 1
ATOM 1325 N N . LEU A 1 171 ? 0.765 20.608 -0.751 1.00 83.25 171 LEU A N 1
ATOM 1326 C CA . LEU A 1 171 ? -0.506 20.277 -0.103 1.0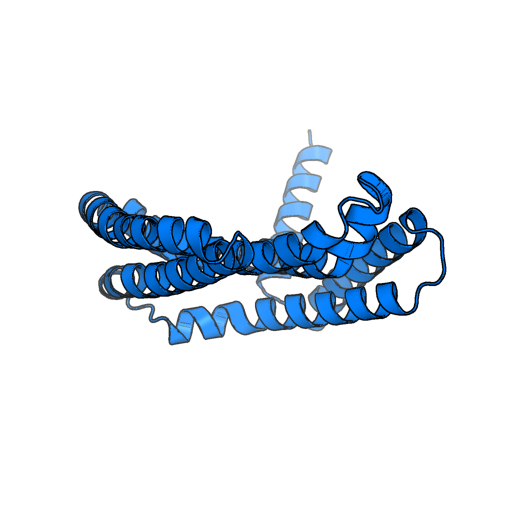0 83.25 171 LEU A CA 1
ATOM 1327 C C . LEU A 1 171 ? -0.427 20.377 1.426 1.00 83.25 171 LEU A C 1
ATOM 1329 O O . LEU A 1 171 ? -1.454 20.234 2.089 1.00 83.25 171 LEU A O 1
ATOM 1333 N N . LYS A 1 172 ? 0.772 20.605 1.990 1.00 81.06 172 LYS A N 1
ATOM 1334 C CA . LYS A 1 172 ? 1.042 20.667 3.438 1.00 81.06 172 LYS A CA 1
ATOM 1335 C C . LYS A 1 172 ? 0.363 19.530 4.206 1.00 81.06 172 LYS A C 1
ATOM 1337 O O . LYS A 1 172 ? -0.212 19.744 5.277 1.00 81.06 172 LYS A O 1
ATOM 1342 N N . LEU A 1 173 ? 0.408 18.320 3.645 1.00 82.12 173 LEU A N 1
ATOM 1343 C CA . LEU A 1 173 ? -0.266 17.161 4.224 1.00 82.12 173 LEU A CA 1
ATOM 1344 C C . LEU A 1 173 ? 0.255 16.916 5.641 1.00 82.12 173 LEU A C 1
ATOM 1346 O O . LEU A 1 173 ? 1.465 16.921 5.887 1.00 82.12 173 LEU A O 1
ATOM 1350 N N . LYS A 1 174 ? -0.668 16.696 6.582 1.00 82.88 174 LYS A N 1
ATOM 1351 C CA . LYS A 1 174 ? -0.333 16.492 7.999 1.00 82.88 174 LYS A CA 1
ATOM 1352 C C . LYS A 1 174 ? 0.611 15.303 8.165 1.00 82.88 174 LYS A C 1
ATOM 1354 O O . LYS A 1 174 ? 1.571 15.376 8.925 1.00 82.88 174 LYS A O 1
ATOM 1359 N N . GLU A 1 175 ? 0.366 14.238 7.408 1.00 82.69 175 GLU A N 1
ATOM 1360 C CA . GLU A 1 175 ? 1.125 12.991 7.432 1.00 82.69 175 GLU A CA 1
ATOM 1361 C C . GLU A 1 175 ? 2.550 13.178 6.901 1.00 82.69 175 GLU A C 1
ATOM 1363 O O . GLU A 1 175 ? 3.493 12.622 7.465 1.00 82.69 175 GLU A O 1
ATOM 1368 N N . TYR A 1 17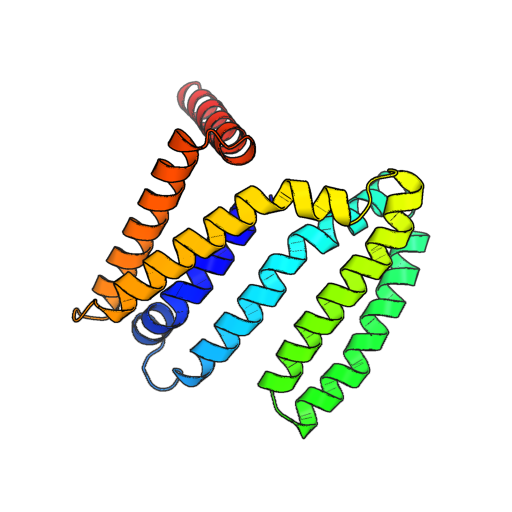6 ? 2.714 13.986 5.849 1.00 84.88 176 TYR A N 1
ATOM 1369 C CA . TYR A 1 176 ? 4.021 14.325 5.287 1.00 84.88 176 TYR A CA 1
ATOM 1370 C C . TYR A 1 176 ? 4.843 15.164 6.269 1.00 84.88 176 TYR A C 1
ATOM 1372 O O . TYR A 1 176 ? 5.985 14.822 6.574 1.00 84.88 176 TYR A O 1
ATOM 1380 N N . ASN A 1 177 ? 4.240 16.217 6.827 1.00 84.31 177 ASN A N 1
ATOM 1381 C CA . ASN A 1 177 ? 4.901 17.087 7.798 1.00 84.31 177 ASN A CA 1
ATOM 1382 C C . ASN A 1 177 ? 5.306 16.325 9.063 1.00 84.31 177 ASN A C 1
ATOM 1384 O O . ASN A 1 177 ? 6.412 16.509 9.567 1.00 84.31 177 ASN A O 1
ATOM 1388 N N . PHE A 1 178 ? 4.445 15.424 9.544 1.00 85.31 178 PHE A N 1
ATOM 1389 C CA . PHE A 1 178 ? 4.772 14.535 10.654 1.00 85.31 178 PHE A CA 1
ATOM 1390 C C . PHE A 1 178 ? 6.016 13.690 10.347 1.00 85.31 178 PHE A C 1
ATOM 1392 O O . PHE A 1 178 ? 6.959 13.675 11.135 1.00 85.31 178 PHE A O 1
ATOM 1399 N N . LEU A 1 179 ? 6.058 13.049 9.174 1.00 86.38 179 LEU A N 1
ATOM 1400 C CA . LEU A 1 179 ? 7.190 12.221 8.758 1.00 86.38 179 LEU A CA 1
ATOM 1401 C C . LEU A 1 179 ? 8.489 13.035 8.639 1.00 86.38 179 LEU A C 1
ATOM 1403 O O . LEU A 1 179 ? 9.527 12.619 9.154 1.00 86.38 179 LEU A O 1
ATOM 1407 N N . LYS A 1 180 ? 8.422 14.213 8.011 1.00 86.06 180 LYS A N 1
ATOM 1408 C CA . LYS A 1 180 ? 9.552 15.139 7.863 1.00 86.06 180 LYS A CA 1
ATOM 1409 C C . LYS A 1 180 ? 10.115 15.564 9.221 1.00 86.06 180 LYS A C 1
ATOM 1411 O O . LYS A 1 180 ? 11.326 15.498 9.424 1.00 86.06 180 LYS A O 1
ATOM 1416 N N . ASN A 1 181 ? 9.245 15.930 10.161 1.00 87.25 181 ASN A N 1
ATOM 1417 C CA . ASN A 1 181 ? 9.649 16.352 11.502 1.00 87.25 181 ASN A CA 1
ATOM 1418 C C . ASN A 1 181 ? 10.300 15.210 12.290 1.00 87.25 181 ASN A C 1
ATOM 1420 O O . ASN A 1 181 ? 11.356 15.411 12.881 1.00 87.25 181 ASN A O 1
ATOM 1424 N N . THR A 1 182 ? 9.737 13.997 12.245 1.00 86.38 182 THR A N 1
ATOM 1425 C CA . THR A 1 182 ? 10.335 12.827 12.913 1.00 86.38 182 THR A CA 1
ATOM 1426 C C . THR A 1 182 ? 11.723 12.489 12.360 1.00 86.38 182 THR A C 1
ATOM 1428 O O . THR A 1 182 ? 12.618 12.110 13.117 1.00 86.38 182 THR A O 1
ATOM 1431 N N . ILE A 1 183 ? 11.928 12.622 11.045 1.00 86.94 183 ILE A N 1
ATOM 1432 C CA . ILE A 1 183 ? 13.242 12.406 10.422 1.00 86.94 183 ILE A CA 1
ATOM 1433 C C . ILE A 1 183 ? 14.230 13.488 10.871 1.00 86.94 183 ILE A C 1
ATOM 1435 O O . ILE A 1 183 ? 15.342 13.150 11.273 1.00 86.94 183 ILE A O 1
ATOM 1439 N N . ALA A 1 184 ? 13.827 14.763 10.856 1.00 86.38 184 ALA A N 1
ATOM 1440 C CA . ALA A 1 184 ? 14.672 15.875 11.291 1.00 86.38 184 ALA A CA 1
ATOM 1441 C C . ALA A 1 184 ? 15.092 15.746 12.766 1.00 86.38 184 ALA A C 1
ATOM 1443 O O . ALA A 1 184 ? 16.262 15.938 13.094 1.00 86.38 184 ALA A O 1
ATOM 1444 N N . GLU A 1 185 ? 14.166 15.350 13.642 1.00 87.75 185 GLU A N 1
ATOM 1445 C CA . GLU A 1 185 ? 14.435 15.130 15.065 1.00 87.75 185 GLU A CA 1
ATOM 1446 C C . GLU A 1 185 ? 15.440 13.989 15.285 1.00 87.75 185 GLU A C 1
ATOM 1448 O O . GLU A 1 185 ? 16.442 14.162 15.982 1.00 87.75 185 GLU A O 1
ATOM 1453 N N . LYS A 1 186 ? 15.238 12.836 14.631 1.00 84.06 186 LYS A N 1
ATOM 1454 C CA . LYS A 1 186 ? 16.188 11.714 14.707 1.00 84.06 186 LYS A CA 1
ATOM 1455 C C . LYS A 1 186 ? 17.558 12.063 14.133 1.00 84.06 186 LYS A C 1
ATOM 1457 O O . LYS A 1 186 ? 18.566 11.625 14.680 1.00 84.06 186 LYS A O 1
ATOM 1462 N N . PHE A 1 187 ? 17.606 12.844 13.056 1.00 83.75 187 PHE A N 1
ATOM 1463 C CA . PHE A 1 187 ? 18.860 13.288 12.453 1.00 83.75 187 PHE A CA 1
ATOM 1464 C C . PHE A 1 187 ? 19.631 14.225 13.391 1.00 83.75 187 PHE A C 1
ATOM 1466 O O . PHE A 1 187 ? 20.831 14.054 13.588 1.00 83.75 187 PHE A O 1
ATOM 1473 N N . HIS A 1 188 ? 18.931 15.144 14.063 1.00 75.81 188 HIS A N 1
ATOM 1474 C CA . HIS A 1 188 ? 19.528 16.007 15.079 1.00 75.81 188 HIS A CA 1
ATOM 1475 C C . HIS A 1 188 ? 20.054 15.207 16.285 1.00 75.81 188 HIS A C 1
ATOM 1477 O O . HIS A 1 188 ? 21.121 15.513 16.809 1.00 75.81 188 HIS A O 1
ATOM 1483 N N . LEU A 1 189 ? 19.346 14.158 16.719 1.00 77.62 189 LEU A N 1
ATOM 1484 C CA . LEU A 1 189 ? 19.808 13.266 17.793 1.00 77.62 189 LEU A CA 1
ATOM 1485 C C . LEU A 1 189 ? 21.044 12.439 17.401 1.00 77.62 189 LEU A C 1
ATOM 1487 O O . LEU A 1 189 ? 21.885 12.182 18.256 1.00 77.62 189 LEU A O 1
ATOM 1491 N N . LEU A 1 190 ? 21.164 12.043 16.131 1.00 75.88 190 LEU A N 1
ATOM 1492 C CA . LEU A 1 190 ? 22.332 11.326 15.603 1.00 75.88 190 LEU A CA 1
ATOM 1493 C C . LEU A 1 190 ? 23.567 12.221 15.474 1.00 75.88 190 LEU A C 1
ATOM 1495 O O . LEU A 1 190 ? 24.664 11.752 15.733 1.00 75.88 190 LEU A O 1
ATOM 1499 N N . ILE A 1 191 ? 23.396 13.492 15.101 1.00 76.25 191 ILE A N 1
ATOM 1500 C CA . ILE A 1 191 ? 24.500 14.464 15.010 1.00 76.25 191 ILE A CA 1
ATOM 1501 C C . ILE A 1 191 ? 24.997 14.892 16.397 1.00 76.25 191 ILE A C 1
ATOM 1503 O O . ILE A 1 191 ? 26.155 15.268 16.555 1.00 76.25 191 ILE A O 1
ATOM 1507 N N . LYS A 1 192 ? 24.123 14.862 17.410 1.00 62.66 192 LYS A N 1
ATOM 1508 C CA . LYS A 1 192 ? 24.455 15.258 18.786 1.00 62.66 192 LYS A CA 1
ATOM 1509 C C . LYS A 1 192 ? 25.070 14.121 19.621 1.00 62.66 192 LYS A C 1
ATOM 1511 O O . LYS A 1 192 ? 25.347 14.346 20.798 1.00 62.66 192 LYS A O 1
ATOM 1516 N N . ARG A 1 193 ? 25.235 12.924 19.050 1.00 52.69 193 ARG A N 1
ATOM 1517 C CA . ARG A 1 193 ? 25.836 11.744 19.686 1.00 52.69 193 ARG A CA 1
ATOM 1518 C C . ARG A 1 193 ? 27.209 11.470 19.090 1.00 52.69 193 ARG A C 1
ATOM 1520 O O . ARG A 1 193 ? 28.083 11.059 19.880 1.00 52.69 193 ARG A O 1
#

pLDDT: mean 91.72, std 5.52, range [52.69, 96.94]